Protein AF-0000000070965073 (afdb_homodimer)

Sequence (232 aa):
MAPIWKNYYQGINKIVYVVDTSNLCQIAAAGVLLYSILAEPSLKRTKILLALSKMDVSYRQMRNEALLMLQLSRLKEEISQEITVIETSAMTGAGIDDVSKWLQGQYLRQDQKKMKMAPIWKNYYQGINKIVYVVDTSNLCQIAAAGVLLYSILAEPSLKRTKILLALSKMDVSYRQMRNEALLMLQLSRLKEEISQEITVIETSAMTGAGIDDVSKWLQGQYLRQDQKKMK

Solvent-accessible surface area (backbone atoms only — not comparable to full-atom values): 12596 Å² total; per-residue (Å²): 125,76,75,74,71,68,75,70,60,50,15,39,50,39,36,39,44,31,32,39,59,73,42,67,86,24,31,40,56,39,25,55,49,50,50,61,59,56,65,37,76,72,37,46,80,19,35,33,36,41,30,40,26,45,47,79,79,29,59,78,78,38,55,65,54,50,43,57,46,32,36,44,72,63,47,58,73,73,48,76,43,54,75,46,79,43,62,22,16,53,89,81,47,44,44,45,65,53,51,47,30,42,70,46,70,65,53,66,53,71,81,56,48,71,76,104,126,75,74,74,72,70,74,70,61,51,16,40,50,39,36,38,44,30,31,40,59,74,42,69,88,24,31,40,56,41,25,55,48,49,50,60,59,56,66,37,76,72,38,47,81,20,36,34,34,41,30,41,27,45,48,78,78,29,60,78,77,38,56,65,54,51,42,57,48,31,37,45,72,62,48,58,72,74,47,77,42,54,75,45,79,44,62,24,15,54,89,80,47,44,43,44,64,52,51,47,30,44,70,45,72,65,53,64,52,72,82,57,48,71,77,104

Foldseek 3Di:
DPPPVLQPDQPAAEDEAEDELVCLVCLLVSLVVVLVVQVDSSCQAHAYEYEDEPCVVPPVVCVVVSCVSSVVVVSPVVGNHHYHYFYAYPVVGHRVVLVVCVVVVNRDPPVRVVVD/DPPPPLQPDQPAAEDEAEDELVCLVCLLVSLVVVLVVQPDSSCQAHAYEYEHEPCVVPPVVSVVVSCVSSVVVVSPVPGNHHYHYFYAYPVVGHRVVLVVCVVVVNRDDPVRVVVD

Nearest PDB structures (foldseek):
  8oun-assembly1_A  TM=8.503E-01  e=1.789E-03  Promethearchaeati archaeon
  8oum-assembly3_C  TM=8.277E-01  e=2.661E-03  Promethearchaeati archaeon
  8oum-assembly4_D  TM=8.244E-01  e=2.843E-03  Promethearchaeati archaeon
  8dzt-assembly1_A  TM=7.193E-01  e=1.373E-03  Homo sapiens
  3vdm-assembly1_A  TM=5.022E-01  e=8.304E-02  Streptomyces hygroscopicus subsp. limoneus

Structure (mmCIF, N/CA/C/O backbone):
data_AF-0000000070965073-model_v1
#
loop_
_entity.id
_entity.type
_entity.pdbx_description
1 polymer 'ADP-ribosylation factor-like protein 16'
#
loop_
_atom_site.group_PDB
_atom_site.id
_atom_site.type_symbol
_atom_site.label_atom_id
_atom_site.label_alt_id
_atom_site.label_comp_id
_atom_site.label_asym_id
_atom_site.label_entity_id
_atom_site.label_seq_id
_atom_site.pdbx_PDB_ins_code
_atom_site.Cartn_x
_atom_site.Cartn_y
_atom_site.Cartn_z
_atom_site.occupancy
_atom_site.B_iso_or_equiv
_atom_site.auth_seq_id
_atom_site.auth_comp_id
_atom_site.auth_asym_id
_atom_site.auth_atom_id
_atom_site.pdbx_PDB_model_num
ATOM 1 N N . MET A 1 1 ? -24.312 -22.266 -4.707 1 31.06 1 MET A N 1
ATOM 2 C CA . MET A 1 1 ? -23.156 -22.281 -3.822 1 31.06 1 MET A CA 1
ATOM 3 C C . MET A 1 1 ? -21.922 -21.75 -4.535 1 31.06 1 MET A C 1
ATOM 5 O O . MET A 1 1 ? -21.5 -22.297 -5.562 1 31.06 1 MET A O 1
ATOM 9 N N . ALA A 1 2 ? -21.688 -20.547 -4.555 1 40.38 2 ALA A N 1
ATOM 10 C CA . ALA A 1 2 ? -20.578 -19.953 -5.293 1 40.38 2 ALA A CA 1
ATOM 11 C C . ALA A 1 2 ? -19.281 -20.719 -5.059 1 40.38 2 ALA A C 1
ATOM 13 O O . ALA A 1 2 ? -19.062 -21.266 -3.977 1 40.38 2 ALA A O 1
ATOM 14 N N . PRO A 1 3 ? -18.703 -21.359 -6.008 1 43.16 3 PRO A N 1
ATOM 15 C CA . PRO A 1 3 ? -17.547 -22.219 -5.746 1 43.16 3 PRO A CA 1
ATOM 16 C C . PRO A 1 3 ? -16.625 -21.656 -4.656 1 43.16 3 PRO A C 1
ATOM 18 O O 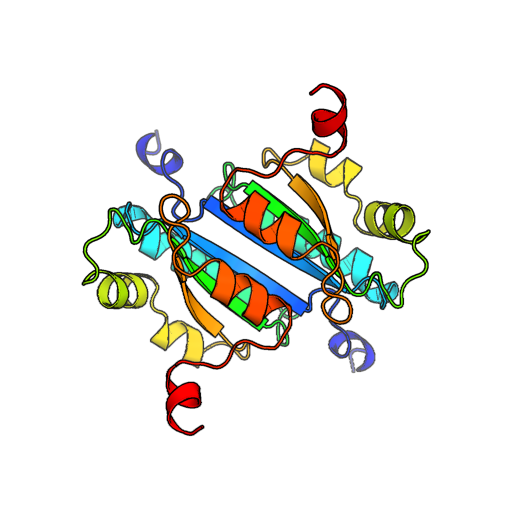. PRO A 1 3 ? -16.406 -20.438 -4.594 1 43.16 3 PRO A O 1
ATOM 21 N N . ILE A 1 4 ? -16.531 -22.172 -3.471 1 42.62 4 ILE A N 1
ATOM 22 C CA . ILE A 1 4 ? -15.75 -22.062 -2.24 1 42.62 4 ILE A CA 1
ATOM 23 C C . ILE A 1 4 ? -14.312 -21.672 -2.57 1 42.62 4 ILE A C 1
ATOM 25 O O . ILE A 1 4 ? -13.641 -21.031 -1.766 1 42.62 4 ILE A O 1
ATOM 29 N N . TRP A 1 5 ? -13.844 -22.109 -3.721 1 43.25 5 TRP A N 1
ATOM 30 C CA . TRP A 1 5 ? -12.422 -22 -4.031 1 43.25 5 TRP A CA 1
ATOM 31 C C . TRP A 1 5 ? -11.992 -20.547 -4.121 1 43.25 5 TRP A C 1
ATOM 33 O O . TRP A 1 5 ? -10.797 -20.25 -4.207 1 43.25 5 TRP A O 1
ATOM 43 N N . LYS A 1 6 ? -12.891 -19.656 -4.496 1 49.25 6 LYS A N 1
ATOM 44 C CA . LYS A 1 6 ? -12.648 -18.281 -4.934 1 49.25 6 LYS A CA 1
ATOM 45 C C . LYS A 1 6 ? -11.961 -17.469 -3.844 1 49.25 6 LYS A C 1
ATOM 47 O O . LYS A 1 6 ? -11.148 -16.578 -4.137 1 49.25 6 LYS A O 1
ATOM 52 N N . ASN A 1 7 ? -12.336 -17.781 -2.531 1 51.91 7 ASN A N 1
ATOM 53 C CA . ASN A 1 7 ? -11.977 -16.906 -1.417 1 51.91 7 ASN A CA 1
ATOM 54 C C . ASN A 1 7 ? -10.57 -17.219 -0.905 1 51.91 7 ASN A C 1
ATOM 56 O O . ASN A 1 7 ? -10.109 -16.594 0.05 1 51.91 7 ASN A O 1
ATOM 60 N N . TYR A 1 8 ? -10.047 -18.359 -1.357 1 55.81 8 TYR A N 1
ATOM 61 C CA . TYR A 1 8 ? -8.914 -18.875 -0.599 1 55.81 8 TYR A CA 1
ATOM 62 C C . TYR A 1 8 ? -7.66 -18.047 -0.847 1 55.81 8 TYR A C 1
ATOM 64 O O . TYR A 1 8 ? -6.883 -17.797 0.078 1 55.81 8 TYR A O 1
ATOM 72 N N . TYR A 1 9 ? -7.453 -17.844 -2.107 1 60.41 9 TYR A N 1
ATOM 73 C CA . TYR A 1 9 ? -6.18 -17.141 -2.297 1 60.41 9 TYR A CA 1
ATOM 74 C C . TYR A 1 9 ? -6.395 -15.758 -2.889 1 60.41 9 TYR A C 1
ATOM 76 O O . TYR A 1 9 ? -7.25 -15.578 -3.762 1 60.41 9 TYR A O 1
ATOM 84 N N . GLN A 1 10 ? -6.051 -14.859 -2.049 1 75.25 10 GLN A N 1
ATOM 85 C CA . GLN A 1 10 ? -6.164 -13.484 -2.539 1 75.25 10 GLN A CA 1
ATOM 86 C C . GLN A 1 10 ? -4.902 -13.062 -3.289 1 75.25 10 GLN A C 1
ATOM 88 O O . GLN A 1 10 ? -3.807 -13.531 -2.98 1 75.25 10 GLN A O 1
ATOM 93 N N . GLY A 1 11 ? -5.012 -12.523 -4.395 1 82.94 11 GLY A N 1
ATOM 94 C CA . GLY A 1 11 ? -3.932 -12.031 -5.23 1 82.94 11 GLY A CA 1
ATOM 95 C C . GLY A 1 11 ? -3.1 -10.953 -4.559 1 82.94 11 GLY A C 1
ATOM 96 O O . GLY A 1 11 ? -1.917 -10.789 -4.867 1 82.94 11 GLY A O 1
ATOM 97 N N . ILE A 1 12 ? -3.756 -10.328 -3.52 1 90.81 12 ILE A N 1
ATOM 98 C CA . ILE A 1 12 ? -3.078 -9.242 -2.816 1 90.81 12 ILE A CA 1
ATOM 99 C C . ILE A 1 12 ? -2.85 -9.641 -1.359 1 90.81 12 ILE A C 1
ATOM 101 O O . ILE A 1 12 ? -3.799 -9.953 -0.639 1 90.81 12 ILE A O 1
ATOM 105 N N . ASN A 1 13 ? -1.614 -9.633 -0.912 1 90.5 13 ASN A N 1
ATOM 106 C CA . ASN A 1 13 ? -1.298 -10.07 0.442 1 90.5 13 ASN A CA 1
ATOM 107 C C . ASN A 1 13 ? -1.074 -8.891 1.38 1 90.5 13 ASN A C 1
ATOM 109 O O . ASN A 1 13 ? -1.422 -8.953 2.561 1 90.5 13 ASN A O 1
ATOM 113 N N . LYS A 1 14 ? -0.515 -7.879 0.873 1 97.12 14 LYS A N 1
ATOM 114 C CA . LYS A 1 14 ? -0.149 -6.742 1.713 1 97.12 14 LYS A CA 1
ATOM 115 C C . LYS A 1 14 ? -0.414 -5.422 0.995 1 97.12 14 LYS A C 1
ATOM 117 O O . LYS A 1 14 ? -0.216 -5.316 -0.217 1 97.12 14 LYS A O 1
ATOM 122 N N . ILE A 1 15 ? -0.843 -4.43 1.71 1 98.12 15 ILE A N 1
ATOM 123 C CA . ILE A 1 15 ? -0.964 -3.053 1.238 1 98.12 15 ILE A CA 1
ATOM 124 C C . ILE A 1 15 ? -0.339 -2.102 2.256 1 98.12 15 ILE A C 1
ATOM 126 O O . ILE A 1 15 ? -0.567 -2.232 3.459 1 98.12 15 ILE A O 1
ATOM 130 N N . VAL A 1 16 ? 0.517 -1.26 1.823 1 98.56 16 VAL A N 1
ATOM 131 C CA . VAL A 1 16 ? 0.996 -0.143 2.631 1 98.56 16 VAL A CA 1
ATOM 132 C C . VAL A 1 16 ? 0.262 1.135 2.232 1 98.56 16 VAL A C 1
ATOM 134 O O . VAL A 1 16 ? 0.278 1.527 1.062 1 98.56 16 VAL A O 1
ATOM 137 N N . TYR A 1 17 ? -0.394 1.696 3.1 1 98.31 17 TYR A N 1
ATOM 138 C CA . TYR A 1 17 ? -1.205 2.902 2.971 1 98.31 17 TYR A CA 1
ATOM 139 C C . TYR A 1 17 ? -0.546 4.082 3.676 1 98.31 17 TYR A C 1
ATOM 141 O O . TYR A 1 17 ? -0.519 4.141 4.906 1 98.31 17 TYR A O 1
ATOM 149 N N . VAL A 1 18 ? 0.026 4.996 2.908 1 97.62 18 VAL A N 1
ATOM 150 C CA . VAL A 1 18 ? 0.821 6.078 3.479 1 97.62 18 VAL A CA 1
ATOM 151 C C . VAL A 1 18 ? -0.023 7.348 3.568 1 97.62 18 VAL A C 1
ATOM 153 O O . VAL A 1 18 ? -0.4 7.922 2.545 1 97.62 18 VAL A O 1
ATOM 156 N N . VAL A 1 19 ? -0.259 7.797 4.746 1 95.94 19 VAL A N 1
ATOM 157 C CA . VAL A 1 19 ? -1.097 8.961 5 1 95.94 19 VAL A CA 1
ATOM 158 C C . VAL A 1 19 ? -0.222 10.156 5.375 1 95.94 19 VAL A C 1
ATOM 160 O O . VAL A 1 19 ? 0.621 10.062 6.27 1 95.94 19 VAL A O 1
ATOM 163 N N . ASP A 1 20 ? -0.451 11.266 4.723 1 92.56 20 ASP A N 1
ATOM 164 C CA . ASP A 1 20 ? 0.2 12.523 5.066 1 92.56 20 ASP A CA 1
ATOM 165 C C . ASP A 1 20 ? -0.421 13.141 6.316 1 92.56 20 ASP A C 1
ATOM 167 O O . ASP A 1 20 ? -1.573 13.578 6.293 1 92.56 20 ASP A O 1
ATOM 171 N N . THR A 1 21 ? 0.304 13.195 7.41 1 92.38 21 THR A N 1
ATOM 172 C CA . THR A 1 21 ? -0.26 13.648 8.68 1 92.38 21 THR A CA 1
ATOM 173 C C . THR A 1 21 ? -0.124 15.164 8.82 1 92.38 21 THR A C 1
ATOM 175 O O . THR A 1 21 ? -0.611 15.75 9.789 1 92.38 21 THR A O 1
ATOM 178 N N . SER A 1 22 ? 0.529 15.789 7.906 1 87.06 22 SER A N 1
ATOM 179 C CA . SER A 1 22 ? 0.692 17.234 7.973 1 87.06 22 SER A CA 1
ATOM 180 C C . SER A 1 22 ? -0.547 17.953 7.449 1 87.06 22 SER A C 1
ATOM 182 O O . SER A 1 22 ? -0.711 19.156 7.668 1 87.06 22 SER A O 1
ATOM 184 N N . ASN A 1 23 ? -1.424 17.281 6.828 1 84.38 23 ASN A N 1
ATOM 185 C CA . ASN A 1 23 ? -2.648 17.844 6.266 1 84.38 23 ASN A CA 1
ATOM 186 C C . ASN A 1 23 ? -3.889 17.266 6.949 1 84.38 23 ASN A C 1
ATOM 188 O O . ASN A 1 23 ? -4.551 16.391 6.402 1 84.38 23 ASN A O 1
ATOM 192 N N . LEU A 1 24 ? -4.262 17.797 8.047 1 81.38 24 LEU A N 1
ATOM 193 C CA . LEU A 1 24 ? -5.309 17.281 8.922 1 81.38 24 LEU A CA 1
ATOM 194 C C . LEU A 1 24 ? -6.656 17.266 8.203 1 81.38 24 LEU A C 1
ATOM 196 O O . LEU A 1 24 ? -7.465 16.359 8.422 1 81.38 24 LEU A O 1
ATOM 200 N N . CYS A 1 25 ? -6.816 18.172 7.266 1 83.06 25 CYS A N 1
ATOM 201 C CA . CYS A 1 25 ? -8.109 18.312 6.609 1 83.06 25 CYS A CA 1
ATOM 202 C C . CYS A 1 25 ? -8.375 17.125 5.68 1 83.06 25 CYS A C 1
ATOM 204 O O . CYS A 1 25 ? -9.523 16.875 5.316 1 83.06 25 CYS A O 1
ATOM 206 N N . GLN A 1 26 ? -7.355 16.438 5.363 1 90 26 GLN A N 1
ATOM 207 C CA . GLN A 1 26 ? -7.516 15.359 4.383 1 90 26 GLN A CA 1
ATOM 208 C C . GLN A 1 26 ? -7.43 13.992 5.043 1 90 26 GLN A C 1
ATOM 210 O O . GLN A 1 26 ? -7.77 12.977 4.43 1 90 26 GLN A O 1
ATOM 215 N N . ILE A 1 27 ? -7.059 13.93 6.34 1 92.5 27 ILE A N 1
ATOM 216 C CA . ILE A 1 27 ? -6.836 12.664 7.031 1 92.5 27 ILE A CA 1
ATOM 217 C C . ILE A 1 27 ? -8.164 11.922 7.172 1 92.5 27 ILE A C 1
ATOM 219 O O . ILE A 1 27 ? -8.219 10.703 6.957 1 92.5 27 ILE A O 1
ATOM 223 N N . ALA A 1 28 ? -9.203 12.648 7.523 1 92.94 28 ALA A N 1
ATOM 224 C CA . ALA A 1 28 ? -10.516 12.023 7.656 1 92.94 28 ALA A CA 1
ATOM 225 C C . ALA A 1 28 ? -10.953 11.375 6.34 1 92.94 28 ALA A C 1
ATOM 227 O O . ALA A 1 28 ? -11.461 10.25 6.332 1 92.94 28 ALA A O 1
ATOM 228 N N . ALA A 1 29 ? -10.742 12.094 5.27 1 91.75 29 ALA A N 1
ATOM 229 C CA . ALA A 1 29 ? -11.07 11.562 3.947 1 91.75 29 ALA A CA 1
ATOM 230 C C . ALA A 1 29 ? -10.258 10.312 3.643 1 91.75 29 ALA A C 1
ATOM 232 O O . ALA A 1 29 ? -10.773 9.359 3.051 1 91.75 29 ALA A O 1
ATOM 233 N N . ALA A 1 30 ? -9.031 10.336 4.012 1 94.44 30 ALA A N 1
ATOM 234 C CA . ALA A 1 30 ? -8.164 9.172 3.834 1 94.44 30 ALA A CA 1
ATOM 235 C C . ALA A 1 30 ? -8.719 7.961 4.582 1 94.44 30 ALA A C 1
ATOM 237 O O . ALA A 1 30 ? -8.617 6.828 4.105 1 94.44 30 ALA A O 1
ATOM 238 N N . GLY A 1 31 ? -9.25 8.203 5.715 1 94.81 31 GLY A N 1
ATOM 239 C CA . GLY A 1 31 ? -9.867 7.129 6.477 1 94.81 31 GLY A CA 1
ATOM 240 C C . GLY A 1 31 ? -11.086 6.531 5.793 1 94.81 31 GLY A C 1
ATOM 241 O O . GLY A 1 31 ? -11.234 5.309 5.742 1 94.81 31 GLY A O 1
ATOM 242 N N . VAL A 1 32 ? -11.93 7.363 5.301 1 93.75 32 VAL A N 1
ATOM 243 C CA . VAL A 1 32 ? -13.125 6.922 4.59 1 93.75 32 VAL A CA 1
ATOM 244 C C . VAL A 1 32 ? -12.727 6.102 3.367 1 93.75 32 VAL A C 1
ATOM 246 O O . VAL A 1 32 ? -13.305 5.043 3.107 1 93.75 32 VAL A O 1
ATOM 249 N N . LEU A 1 33 ? -11.766 6.602 2.699 1 94.06 33 LEU A N 1
ATOM 250 C CA . LEU A 1 33 ? -11.273 5.898 1.52 1 94.06 33 LEU A CA 1
ATOM 251 C C . LEU A 1 33 ? -10.703 4.535 1.898 1 94.06 33 LEU A C 1
ATOM 253 O O . LEU A 1 33 ? -10.992 3.531 1.243 1 94.06 33 LEU A O 1
ATOM 257 N N . LEU A 1 34 ? -9.922 4.469 2.93 1 95.62 34 LEU A N 1
ATOM 258 C CA . LEU A 1 34 ? -9.367 3.205 3.398 1 95.62 34 LEU A CA 1
ATOM 259 C C . LEU A 1 34 ? -10.477 2.197 3.688 1 95.62 34 LEU A C 1
ATOM 261 O O . LEU A 1 34 ? -10.383 1.034 3.289 1 95.62 34 LEU A O 1
ATOM 265 N N . TYR A 1 35 ? -11.469 2.658 4.352 1 95.31 35 TYR A N 1
ATOM 266 C CA . TYR A 1 35 ? -12.602 1.788 4.637 1 95.31 35 TYR A CA 1
ATOM 267 C C . TYR A 1 35 ? -13.211 1.24 3.35 1 95.31 35 TYR A C 1
ATOM 269 O O . TYR A 1 35 ? -13.484 0.043 3.248 1 95.31 35 TYR A O 1
ATOM 277 N N . SER A 1 36 ? -13.453 2.143 2.416 1 94.38 36 SER A N 1
ATOM 278 C CA . SER A 1 36 ? -14.055 1.73 1.153 1 94.38 36 SER A CA 1
ATOM 279 C C . SER A 1 36 ? -13.203 0.685 0.447 1 94.38 36 SER A C 1
ATOM 281 O O . SER A 1 36 ? -13.727 -0.258 -0.147 1 94.38 36 SER A O 1
ATOM 283 N N . ILE A 1 37 ? -11.93 0.859 0.507 1 94.75 37 ILE A N 1
ATOM 284 C CA . ILE A 1 37 ? -11 -0.082 -0.109 1 94.75 37 ILE A CA 1
ATOM 285 C C . ILE A 1 37 ? -11.086 -1.432 0.6 1 94.75 37 ILE A C 1
ATOM 287 O O . ILE A 1 37 ? -11.234 -2.471 -0.046 1 94.75 37 ILE A O 1
ATOM 291 N N . LEU A 1 38 ? -11.102 -1.436 1.88 1 95 38 LEU A N 1
ATOM 292 C CA . LEU A 1 38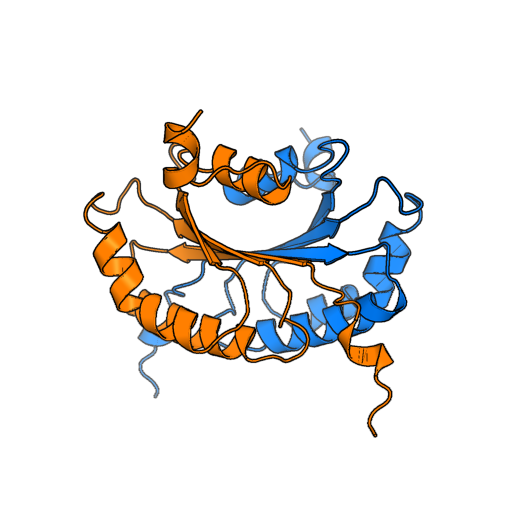 ? -11.016 -2.66 2.668 1 95 38 LEU A CA 1
ATOM 293 C C . LEU A 1 38 ? -12.352 -3.389 2.697 1 95 38 LEU A C 1
ATOM 295 O O . LEU A 1 38 ? -12.414 -4.562 3.07 1 95 38 LEU A O 1
ATOM 299 N N . ALA A 1 39 ? -13.367 -2.715 2.324 1 93.44 39 ALA A N 1
ATOM 300 C CA . ALA A 1 39 ? -14.68 -3.342 2.242 1 93.44 39 ALA A CA 1
ATOM 301 C C . ALA A 1 39 ? -14.75 -4.32 1.073 1 93.44 39 ALA A C 1
ATOM 303 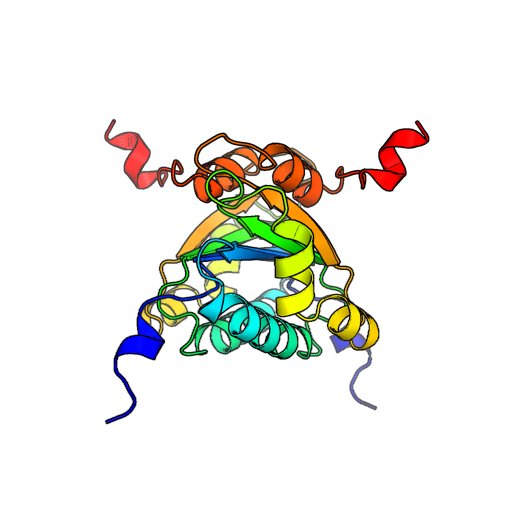O O . ALA A 1 39 ? -15.68 -5.129 0.986 1 93.44 39 ALA A O 1
ATOM 304 N N . GLU A 1 40 ? -13.797 -4.281 0.212 1 91.19 40 GLU A N 1
ATOM 305 C CA . GLU A 1 40 ? -13.734 -5.215 -0.91 1 91.19 40 GLU A CA 1
ATOM 306 C C . GLU A 1 40 ? -13.516 -6.648 -0.426 1 91.19 40 GLU A C 1
ATOM 308 O O . GLU A 1 40 ? -12.539 -6.93 0.272 1 91.19 40 GLU A O 1
ATOM 313 N N . PRO A 1 41 ? -14.312 -7.574 -0.895 1 88.44 41 PRO A N 1
ATOM 314 C CA . PRO A 1 41 ? -14.227 -8.953 -0.416 1 88.44 41 PRO A CA 1
ATOM 315 C C . PRO A 1 41 ? -12.898 -9.625 -0.758 1 88.44 41 PRO A C 1
ATOM 317 O O . PRO A 1 41 ? -12.414 -10.469 -0.002 1 88.44 41 PRO A O 1
ATOM 320 N N . SER A 1 42 ? -12.336 -9.211 -1.825 1 87.38 42 SER A N 1
ATOM 321 C CA . SER A 1 42 ? -11.086 -9.812 -2.283 1 87.38 42 SER A CA 1
ATOM 322 C C . SER A 1 42 ? -9.922 -9.422 -1.387 1 87.38 42 SER A C 1
ATOM 324 O O . SER A 1 42 ? -8.82 -9.969 -1.515 1 87.38 42 SER A O 1
ATOM 326 N N . LEU A 1 43 ? -10.148 -8.523 -0.376 1 92.5 43 LEU A N 1
ATOM 327 C CA . LEU A 1 43 ? -9.062 -8.039 0.467 1 92.5 43 LEU A CA 1
ATOM 328 C C . LEU A 1 43 ? -9.234 -8.523 1.904 1 92.5 43 LEU A C 1
ATOM 330 O O . LEU A 1 43 ? -8.555 -8.031 2.811 1 92.5 43 LEU A O 1
ATOM 334 N N . LYS A 1 44 ? -10.07 -9.453 2.188 1 91.12 44 LYS A N 1
ATOM 335 C CA . LYS A 1 44 ? -10.453 -9.867 3.535 1 91.12 44 LYS A CA 1
ATOM 336 C C . LYS A 1 44 ? -9.242 -10.375 4.316 1 91.12 44 LYS A C 1
ATOM 338 O O . LYS A 1 44 ? -9.18 -10.227 5.539 1 91.12 44 LYS A O 1
ATOM 343 N N . ARG A 1 45 ? -8.266 -10.93 3.631 1 91.25 45 ARG A N 1
ATOM 344 C CA . ARG A 1 45 ? -7.137 -11.516 4.344 1 91.25 45 ARG A CA 1
ATOM 345 C C . ARG A 1 45 ? -5.867 -10.703 4.113 1 91.25 45 ARG A C 1
ATOM 347 O O . ARG A 1 45 ? -4.781 -11.094 4.547 1 91.25 45 ARG A O 1
ATOM 354 N N . THR A 1 46 ? -6.016 -9.602 3.441 1 95.19 46 THR A N 1
ATOM 355 C CA . THR A 1 46 ? -4.871 -8.742 3.152 1 95.19 46 THR A CA 1
ATOM 356 C C . THR A 1 46 ? -4.398 -8.031 4.414 1 95.19 46 THR A C 1
ATOM 358 O O . THR A 1 46 ? -5.211 -7.543 5.203 1 95.19 46 THR A O 1
ATOM 361 N N . LYS A 1 47 ? -3.135 -8.039 4.66 1 96.75 47 LYS A N 1
ATOM 362 C CA . LYS A 1 47 ? -2.561 -7.277 5.77 1 96.75 47 LYS A CA 1
ATOM 363 C C . LYS A 1 47 ? -2.326 -5.82 5.375 1 96.75 47 LYS A C 1
ATOM 365 O O . LYS A 1 47 ? -1.803 -5.543 4.293 1 96.75 47 LYS A O 1
ATOM 370 N N . ILE A 1 48 ? -2.648 -4.906 6.289 1 97.88 48 ILE A N 1
ATOM 371 C CA . ILE A 1 48 ? -2.566 -3.482 5.98 1 97.88 48 ILE A CA 1
ATOM 372 C C . ILE A 1 48 ? -1.539 -2.816 6.895 1 97.88 48 ILE A C 1
ATOM 374 O O . ILE A 1 48 ? -1.553 -3.023 8.109 1 97.88 48 ILE A O 1
ATOM 378 N N . LEU A 1 49 ? -0.652 -2.195 6.328 1 98.31 49 LEU A N 1
ATOM 379 C CA . LEU A 1 49 ? 0.205 -1.283 7.074 1 98.31 49 LEU A CA 1
ATOM 380 C C . LEU A 1 49 ? -0.223 0.165 6.859 1 98.31 49 LEU A C 1
ATOM 382 O O . LEU A 1 49 ? -0.204 0.66 5.73 1 98.31 49 LEU A O 1
ATOM 386 N N . LEU A 1 50 ? -0.647 0.778 7.887 1 98 50 LEU A N 1
ATOM 387 C CA . LEU A 1 50 ? -0.919 2.211 7.902 1 98 50 LEU A CA 1
ATOM 388 C C . LEU A 1 50 ? 0.326 2.996 8.297 1 98 50 LEU A C 1
ATOM 390 O O . LEU A 1 50 ? 0.706 3.012 9.469 1 98 50 LEU A O 1
ATOM 394 N N . ALA A 1 51 ? 0.96 3.594 7.34 1 97.31 51 ALA A N 1
ATOM 395 C CA . ALA A 1 51 ? 2.143 4.41 7.605 1 97.31 51 ALA A CA 1
ATOM 396 C C . ALA A 1 51 ? 1.767 5.875 7.801 1 97.31 51 ALA A C 1
ATOM 398 O O . ALA A 1 51 ? 1.319 6.539 6.859 1 97.31 51 ALA A O 1
ATOM 399 N N . LEU A 1 52 ? 1.838 6.344 9.023 1 96.31 52 LEU A N 1
ATOM 400 C CA . LEU A 1 52 ? 1.69 7.773 9.266 1 96.31 52 LEU A CA 1
ATOM 401 C C . LEU A 1 52 ? 2.947 8.531 8.852 1 96.31 52 LEU A C 1
ATOM 403 O O . LEU A 1 52 ? 4.008 8.367 9.453 1 96.31 52 LEU A O 1
ATOM 407 N N . SER A 1 53 ? 2.801 9.375 7.844 1 94.25 53 SER A N 1
ATOM 408 C CA . SER A 1 53 ? 3.971 9.969 7.195 1 94.25 53 SER A CA 1
ATOM 409 C C . SER A 1 53 ? 4.16 11.422 7.613 1 94.25 53 SER A C 1
ATOM 411 O O . SER A 1 53 ? 3.221 12.062 8.094 1 94.25 53 SER A O 1
ATOM 413 N N . LYS A 1 54 ? 5.41 11.977 7.453 1 94.19 54 LYS A N 1
ATOM 414 C CA . LYS A 1 54 ? 5.848 13.328 7.773 1 94.19 54 LYS A CA 1
ATOM 415 C C . LYS A 1 54 ? 5.82 13.57 9.281 1 94.19 54 LYS A C 1
ATOM 417 O O . LYS A 1 54 ? 5.488 14.672 9.72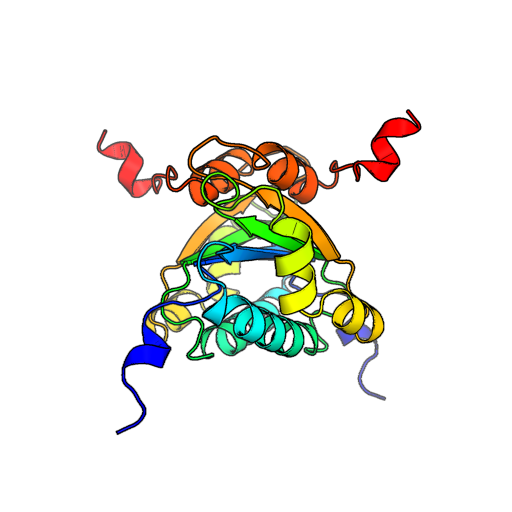7 1 94.19 54 LYS A O 1
ATOM 422 N N . MET A 1 55 ? 6.117 12.523 9.977 1 90.94 55 MET A N 1
ATOM 423 C CA . MET A 1 55 ? 6.074 12.633 11.43 1 90.94 55 MET A CA 1
ATOM 424 C C . MET A 1 55 ? 7.227 13.484 11.945 1 90.94 55 MET A C 1
ATOM 426 O O . MET A 1 55 ? 7.258 13.844 13.125 1 90.94 55 MET A O 1
ATOM 430 N N . ASP A 1 56 ? 8.109 13.93 11.016 1 90 56 ASP A N 1
ATOM 431 C CA . ASP A 1 56 ? 9.156 14.883 11.367 1 90 56 ASP A CA 1
ATOM 432 C C . ASP A 1 56 ? 8.602 16.297 11.492 1 90 56 ASP A C 1
ATOM 434 O O . ASP A 1 56 ? 9.18 17.141 12.18 1 90 56 ASP A O 1
ATOM 438 N N . VAL A 1 57 ? 7.645 16.609 10.703 1 85.44 57 VAL A N 1
ATOM 439 C CA . VAL A 1 57 ? 7.066 17.953 10.68 1 85.44 57 VAL A CA 1
ATOM 440 C C . VAL A 1 57 ? 5.855 18 11.602 1 85.44 57 VAL A C 1
ATOM 442 O O . VAL A 1 57 ? 5.566 19.047 12.195 1 85.44 57 VAL A O 1
ATOM 445 N N . SER A 1 58 ? 5.172 16.859 11.664 1 78.69 58 SER A N 1
ATOM 446 C CA . SER A 1 58 ? 4.008 16.797 12.539 1 78.69 58 SER A CA 1
ATOM 447 C C . SER A 1 58 ? 4.422 16.719 14.008 1 78.69 58 SER A C 1
ATOM 449 O O . SER A 1 58 ? 5.516 16.25 14.328 1 78.69 58 SER A O 1
ATOM 451 N N . TYR A 1 59 ? 3.812 17.406 14.836 1 69.38 59 TYR A N 1
ATOM 452 C CA . TYR A 1 59 ? 4.102 17.234 16.25 1 69.38 59 TYR A CA 1
ATOM 453 C C . TYR A 1 59 ? 3.848 15.805 16.703 1 69.38 59 TYR A C 1
ATOM 455 O O . TYR A 1 59 ? 2.941 15.141 16.188 1 69.38 59 TYR A O 1
ATOM 463 N N . ARG A 1 60 ? 4.914 14.969 17.203 1 61.44 60 ARG A N 1
ATOM 464 C CA . ARG A 1 60 ? 4.812 13.594 17.672 1 61.44 60 ARG A CA 1
ATOM 465 C C . ARG A 1 60 ? 3.471 13.344 18.344 1 61.44 60 ARG A C 1
ATOM 467 O O . ARG A 1 60 ? 2.865 12.281 18.172 1 61.44 60 ARG A O 1
ATOM 474 N N . GLN A 1 61 ? 2.936 14.445 18.844 1 69.06 61 GLN A N 1
ATOM 475 C CA . GLN A 1 61 ? 1.665 14.312 19.547 1 69.06 61 GLN A CA 1
ATOM 476 C C . GLN A 1 61 ? 0.508 14.148 18.562 1 69.06 61 GLN A C 1
ATOM 478 O O . GLN A 1 61 ? -0.622 13.867 18.969 1 69.06 61 GLN A O 1
ATOM 483 N N . MET A 1 62 ? 0.981 13.953 17.312 1 86 62 MET A N 1
ATOM 484 C CA . MET A 1 62 ? -0.091 13.969 16.328 1 86 62 MET A CA 1
ATOM 485 C C . MET A 1 62 ? -0.541 12.547 15.984 1 86 62 MET A C 1
ATOM 487 O O . MET A 1 62 ? -1.583 12.359 15.359 1 86 62 MET A O 1
ATOM 491 N N . ARG A 1 63 ? 0.176 11.539 16.469 1 90.25 63 ARG A N 1
ATOM 492 C CA . ARG A 1 63 ? -0.177 10.164 16.156 1 90.25 63 ARG A CA 1
ATOM 493 C C . ARG A 1 63 ? -1.61 9.852 16.578 1 90.25 63 ARG A C 1
ATOM 495 O O . ARG A 1 63 ? -2.422 9.422 15.758 1 90.25 63 ARG A O 1
ATOM 502 N N . ASN A 1 64 ? -1.877 10.164 17.859 1 92.25 64 ASN A N 1
ATOM 503 C CA . ASN A 1 64 ? -3.205 9.852 18.375 1 92.25 64 ASN A CA 1
ATOM 504 C C . ASN A 1 64 ? -4.289 10.633 17.641 1 92.25 64 ASN A C 1
ATOM 506 O O . ASN A 1 64 ? -5.352 10.086 17.328 1 92.25 64 ASN A O 1
ATOM 510 N N . GLU A 1 65 ? -4.023 11.852 17.375 1 92.44 65 GLU A N 1
ATOM 511 C CA . GLU A 1 65 ? -4.973 12.688 16.641 1 92.44 65 GLU A CA 1
ATOM 512 C C . GLU A 1 65 ? -5.207 12.148 15.234 1 92.44 65 GLU A C 1
ATOM 514 O O . GLU A 1 65 ? -6.348 12.07 14.781 1 92.44 65 GLU A O 1
ATOM 519 N N . ALA A 1 66 ? -4.168 11.773 14.586 1 94 66 ALA A N 1
ATOM 520 C CA . ALA A 1 66 ? -4.277 11.211 13.242 1 94 66 ALA A CA 1
ATOM 521 C C . ALA A 1 66 ? -5.113 9.938 13.242 1 94 66 ALA A C 1
ATOM 523 O O . ALA A 1 66 ? -5.996 9.766 12.398 1 94 66 ALA A O 1
ATOM 524 N N . LEU A 1 67 ? -4.859 9.055 14.211 1 95.44 67 LEU A N 1
ATOM 525 C CA . LEU A 1 67 ? -5.586 7.793 14.305 1 95.44 67 LEU A CA 1
ATOM 526 C C . LEU A 1 67 ? -7.066 8.039 14.578 1 95.44 67 LEU A C 1
ATOM 528 O O . LEU A 1 67 ? -7.922 7.324 14.055 1 95.44 67 LEU A O 1
ATOM 532 N N . LEU A 1 68 ? -7.348 9.07 15.383 1 95 68 LEU A N 1
ATOM 533 C CA . LEU A 1 68 ? -8.734 9.438 15.664 1 95 68 LEU A CA 1
ATOM 534 C C . LEU A 1 68 ? -9.422 9.953 14.398 1 95 68 LEU A C 1
ATOM 536 O O . LEU A 1 68 ? -10.547 9.547 14.094 1 95 68 LEU A O 1
ATOM 540 N N . MET A 1 69 ? -8.711 10.773 13.727 1 94.06 69 MET A N 1
ATOM 541 C CA . MET A 1 69 ? -9.281 11.352 12.516 1 94.06 69 MET A CA 1
ATOM 542 C C . MET A 1 69 ? -9.492 10.289 11.445 1 94.06 69 MET A C 1
ATOM 544 O O . MET A 1 69 ? -10.438 10.367 10.664 1 94.06 69 MET A O 1
ATOM 548 N N . LEU A 1 70 ? -8.68 9.266 11.461 1 95.56 70 LEU A N 1
ATOM 549 C CA . LEU A 1 70 ? -8.828 8.141 10.547 1 95.56 70 LEU A CA 1
ATOM 550 C C . LEU A 1 70 ? -9.953 7.215 11 1 95.56 70 LEU A C 1
ATOM 552 O O . LEU A 1 70 ? -10.367 6.324 10.258 1 95.56 70 LEU A O 1
ATOM 556 N N . GLN A 1 71 ? -10.398 7.391 12.195 1 96.38 71 GLN A N 1
ATOM 557 C CA . GLN A 1 71 ? -11.391 6.52 12.82 1 96.38 71 GLN A CA 1
ATOM 558 C C . GLN A 1 71 ? -10.922 5.066 12.82 1 96.38 71 GLN A C 1
ATOM 560 O O . GLN A 1 71 ? -11.688 4.164 12.477 1 96.38 71 GLN A O 1
ATOM 565 N N . LEU A 1 72 ? -9.602 4.938 13.227 1 96.38 72 LEU A N 1
ATOM 566 C CA . LEU A 1 72 ? -8.977 3.625 13.117 1 96.38 72 LEU A CA 1
ATOM 567 C C . LEU A 1 72 ? -9.68 2.613 14.023 1 96.38 72 LEU A C 1
ATOM 569 O O . LEU A 1 72 ? -9.875 1.462 13.633 1 96.38 72 LEU A O 1
ATOM 573 N N . SER A 1 73 ? -10.023 2.973 15.211 1 96.06 73 SER A N 1
ATOM 574 C CA . SER A 1 73 ? -10.695 2.059 16.125 1 96.06 73 SER A CA 1
ATOM 575 C C . SER A 1 73 ? -11.992 1.533 15.539 1 96.06 73 SER A C 1
ATOM 577 O O . SER A 1 73 ? -12.273 0.333 15.594 1 96.06 73 SER A O 1
ATOM 579 N N . ARG A 1 74 ? -12.773 2.398 15 1 95.75 74 ARG A N 1
ATOM 580 C CA . ARG A 1 74 ? -14.031 2.014 14.352 1 95.75 74 ARG A CA 1
ATOM 581 C C . ARG A 1 74 ? -13.773 1.124 13.141 1 95.75 74 ARG A C 1
ATOM 583 O O . ARG A 1 74 ? -14.469 0.128 12.938 1 95.75 74 ARG A O 1
ATOM 590 N N . LEU A 1 75 ? -12.797 1.535 12.398 1 95.75 75 LEU A N 1
ATOM 591 C CA . LEU A 1 75 ? -12.414 0.761 11.219 1 95.75 75 LEU A CA 1
ATOM 592 C C . LEU A 1 75 ? -12.055 -0.67 11.609 1 95.75 75 LEU A C 1
ATOM 594 O O . LEU A 1 75 ? -12.523 -1.623 10.984 1 95.75 75 LEU A O 1
ATOM 598 N N . LYS A 1 76 ? -11.305 -0.838 12.664 1 95.06 76 LYS A N 1
ATOM 599 C CA . LYS A 1 76 ? -10.844 -2.15 13.109 1 95.06 76 LYS A CA 1
ATOM 600 C C . LYS A 1 76 ? -12.008 -3.018 13.57 1 95.06 76 LYS A C 1
ATOM 602 O O . LYS A 1 76 ? -11.945 -4.246 13.5 1 95.06 76 LYS A O 1
ATOM 607 N N . GLU A 1 77 ? -13.07 -2.465 13.992 1 95.31 77 GLU A N 1
ATOM 608 C CA . GLU A 1 77 ? -14.25 -3.191 14.438 1 95.31 77 GLU A CA 1
ATOM 609 C C . GLU A 1 77 ? -15.055 -3.719 13.25 1 95.31 77 GLU A C 1
ATOM 611 O O . GLU A 1 77 ? -15.812 -4.68 13.391 1 95.31 77 GLU A O 1
ATOM 616 N N . GLU A 1 78 ? -14.898 -3.105 12.164 1 94.56 78 GLU A N 1
ATOM 617 C CA . GLU A 1 78 ? -15.773 -3.387 11.031 1 94.56 78 GLU A CA 1
ATOM 618 C C . GLU A 1 78 ? -15.07 -4.254 9.992 1 94.56 78 GLU A C 1
ATOM 620 O O . GLU A 1 78 ? -15.719 -4.809 9.102 1 94.56 78 GLU A O 1
ATOM 625 N N . ILE A 1 79 ? -13.812 -4.348 10.047 1 94.12 79 ILE A N 1
ATOM 626 C CA . ILE A 1 79 ? -13.086 -5.074 9.016 1 94.12 79 ILE A CA 1
ATOM 627 C C . ILE A 1 79 ? -12.406 -6.301 9.625 1 94.12 79 ILE A C 1
ATOM 629 O O . ILE A 1 79 ? -12.289 -6.402 10.852 1 94.12 79 ILE A O 1
ATOM 633 N N . SER A 1 80 ? -11.961 -7.227 8.781 1 93.38 80 SER A N 1
ATOM 634 C CA . SER A 1 80 ? -11.32 -8.461 9.227 1 93.38 80 SER A CA 1
ATOM 635 C C . SER A 1 80 ? -9.812 -8.391 9.062 1 93.38 80 SER A C 1
ATOM 637 O O . SER A 1 80 ? -9.078 -9.188 9.664 1 93.38 80 SER A O 1
ATOM 639 N N . GLN A 1 81 ? -9.398 -7.383 8.32 1 94.94 81 GLN A N 1
ATOM 640 C CA . GLN A 1 81 ? -7.98 -7.266 8.016 1 94.94 81 GLN A CA 1
ATOM 641 C C . GLN A 1 81 ? -7.184 -6.84 9.242 1 94.94 81 GLN A C 1
ATOM 643 O O . GLN A 1 81 ? -7.699 -6.141 10.109 1 94.94 81 GLN A O 1
ATOM 648 N N . GLU A 1 82 ? -5.961 -7.355 9.32 1 95.56 82 GLU A N 1
ATOM 649 C CA . GLU A 1 82 ? -5.012 -6.852 10.305 1 95.56 82 GLU A CA 1
ATOM 650 C C . GLU A 1 82 ? -4.406 -5.52 9.867 1 95.56 82 GLU A C 1
ATOM 652 O O . GLU A 1 82 ? -3.908 -5.402 8.742 1 95.56 82 GLU A O 1
ATOM 657 N N . ILE A 1 83 ? -4.414 -4.516 10.789 1 97.31 83 ILE A N 1
ATOM 658 C CA . ILE A 1 83 ? -3.824 -3.213 10.5 1 97.31 83 ILE A CA 1
ATOM 659 C C . ILE A 1 83 ? -2.654 -2.951 11.445 1 97.31 83 ILE A C 1
ATOM 661 O O . ILE A 1 83 ? -2.811 -3.016 12.664 1 97.31 83 ILE A O 1
ATOM 665 N N . THR A 1 84 ? -1.521 -2.771 10.953 1 97.44 84 THR A N 1
ATOM 666 C CA . THR A 1 84 ? -0.344 -2.324 11.688 1 97.44 84 THR A CA 1
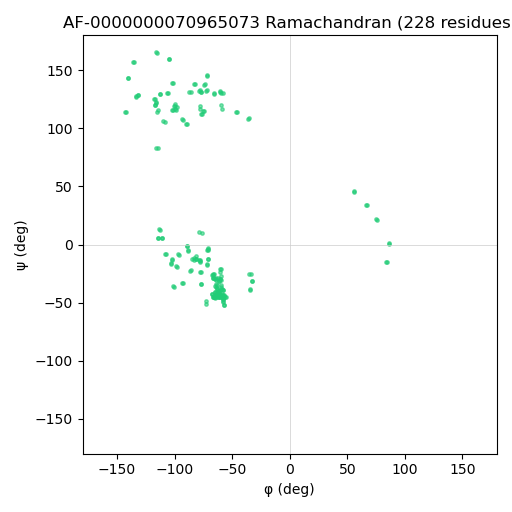ATOM 667 C C . THR A 1 84 ? -0.077 -0.844 11.43 1 97.44 84 THR A C 1
ATOM 669 O O . THR A 1 84 ? -0.195 -0.373 10.297 1 97.44 84 THR A O 1
ATOM 672 N N . VAL A 1 85 ? 0.29 -0.099 12.5 1 97.31 85 VAL A N 1
ATOM 673 C CA . VAL A 1 85 ? 0.562 1.328 12.367 1 97.31 85 VAL A CA 1
ATOM 674 C C . VAL A 1 85 ? 2.045 1.597 12.609 1 97.31 85 VAL A C 1
ATOM 676 O O . VAL A 1 85 ? 2.607 1.15 13.609 1 97.31 85 VAL A O 1
ATOM 679 N N . ILE A 1 86 ? 2.654 2.305 11.727 1 96.5 86 ILE A N 1
ATOM 680 C CA . ILE A 1 86 ? 4.051 2.699 11.875 1 96.5 86 ILE A CA 1
ATOM 681 C C . ILE A 1 86 ? 4.207 4.184 11.555 1 96.5 86 ILE A C 1
ATOM 683 O O . ILE A 1 86 ? 3.678 4.664 10.547 1 96.5 86 ILE A O 1
ATOM 687 N N . GLU A 1 87 ? 4.789 4.902 12.422 1 95.75 87 GLU A N 1
ATOM 688 C CA . GLU A 1 87 ? 5.137 6.297 12.156 1 95.75 87 GLU A CA 1
ATOM 689 C C . GLU A 1 87 ? 6.395 6.395 11.297 1 95.75 87 GLU A C 1
ATOM 691 O O . GLU A 1 87 ? 7.395 5.727 11.562 1 95.75 87 GLU A O 1
ATOM 696 N N . THR A 1 88 ? 6.277 7.246 10.25 1 95.56 88 THR A N 1
ATOM 697 C CA . THR A 1 88 ? 7.406 7.305 9.328 1 95.56 88 THR A CA 1
ATOM 698 C C . THR A 1 88 ? 7.742 8.75 8.977 1 95.56 88 THR A C 1
ATOM 700 O O . THR A 1 88 ? 6.898 9.641 9.109 1 95.56 88 THR A O 1
ATOM 703 N N . SER A 1 89 ? 8.984 8.922 8.57 1 95.69 89 SER A N 1
ATOM 704 C CA . SER A 1 89 ? 9.492 10.156 7.973 1 95.69 89 SER A CA 1
ATOM 705 C C . SER A 1 89 ? 10.484 9.859 6.855 1 95.69 89 SER A C 1
ATOM 707 O O . SER A 1 89 ? 11.555 9.305 7.102 1 95.69 89 SER A O 1
ATOM 709 N N . ALA A 1 90 ? 10.102 10.203 5.695 1 94.06 90 ALA A N 1
ATOM 710 C CA . ALA A 1 90 ? 11.016 10.039 4.566 1 94.06 90 ALA A CA 1
ATOM 711 C C . ALA A 1 90 ? 12.25 10.922 4.727 1 94.06 90 ALA A C 1
ATOM 713 O O . ALA A 1 90 ? 13.344 10.547 4.297 1 94.06 90 ALA A O 1
ATOM 714 N N . MET A 1 91 ? 12.031 12.055 5.312 1 92.75 91 MET A N 1
ATOM 715 C CA . MET A 1 91 ? 13.102 13.039 5.484 1 92.75 91 MET A CA 1
ATOM 716 C C . MET A 1 91 ? 14.18 12.508 6.418 1 92.75 91 MET A C 1
ATOM 718 O O . MET A 1 91 ? 15.375 12.602 6.113 1 92.75 91 MET A O 1
ATOM 722 N N . THR A 1 92 ? 13.828 11.883 7.543 1 94 92 THR A N 1
ATOM 723 C CA . THR A 1 92 ? 14.781 11.43 8.555 1 94 92 THR A CA 1
ATOM 724 C C . THR A 1 92 ? 15.07 9.945 8.391 1 94 92 THR A C 1
ATOM 726 O O . THR A 1 92 ? 16.047 9.438 8.938 1 94 92 THR A O 1
ATOM 729 N N . GLY A 1 93 ? 14.203 9.25 7.695 1 94.19 93 GLY A N 1
ATOM 730 C CA . GLY A 1 93 ? 14.32 7.805 7.57 1 94.19 93 GLY A CA 1
ATOM 731 C C . GLY A 1 93 ? 13.664 7.051 8.711 1 94.19 93 GLY A C 1
ATOM 732 O O . GLY A 1 93 ? 13.68 5.816 8.734 1 94.19 93 GLY A O 1
ATOM 733 N N . ALA A 1 94 ? 13.07 7.805 9.625 1 94.62 94 ALA A N 1
ATOM 734 C CA . ALA A 1 94 ? 12.43 7.172 10.773 1 94.62 94 ALA A CA 1
ATOM 735 C C . ALA A 1 94 ? 11.305 6.242 10.336 1 94.62 94 ALA A C 1
ATOM 737 O O . ALA A 1 94 ? 10.508 6.59 9.461 1 94.62 94 ALA A O 1
ATOM 738 N N . GLY A 1 95 ? 11.297 5 10.867 1 96.38 95 GLY A N 1
ATOM 739 C CA . GLY A 1 95 ? 10.188 4.078 10.664 1 96.38 95 GLY A CA 1
ATOM 740 C C . GLY A 1 95 ? 10.297 3.303 9.359 1 96.38 95 GLY A C 1
ATOM 741 O O . GLY A 1 95 ? 9.594 2.307 9.172 1 96.38 95 GLY A O 1
ATOM 742 N N . ILE A 1 96 ? 11.156 3.725 8.406 1 96.88 96 ILE A N 1
ATOM 743 C CA . ILE A 1 96 ? 11.266 3.092 7.098 1 96.88 96 ILE A CA 1
ATOM 744 C C . ILE A 1 96 ? 11.781 1.664 7.258 1 96.88 96 ILE A C 1
ATOM 746 O O . ILE A 1 96 ? 11.289 0.745 6.594 1 96.88 96 ILE A O 1
ATOM 750 N N . ASP A 1 97 ? 12.727 1.553 8.148 1 95.81 97 ASP A N 1
ATOM 751 C CA . ASP A 1 97 ? 13.234 0.213 8.43 1 95.81 97 ASP A CA 1
ATOM 752 C C . ASP A 1 97 ? 12.133 -0.685 8.984 1 95.81 97 ASP A C 1
ATOM 754 O O . ASP A 1 97 ? 12.086 -1.877 8.68 1 95.81 97 ASP A O 1
ATOM 758 N N . ASP A 1 98 ? 11.281 -0.204 9.82 1 97.19 98 ASP A N 1
ATOM 759 C CA . ASP A 1 98 ? 10.164 -0.965 10.375 1 97.19 98 ASP A CA 1
ATOM 760 C C . ASP A 1 98 ? 9.195 -1.388 9.281 1 97.19 98 ASP A C 1
ATOM 762 O O . ASP A 1 98 ? 8.656 -2.498 9.305 1 97.19 98 ASP A O 1
ATOM 766 N N . VAL A 1 99 ? 8.969 -0.536 8.305 1 97.69 99 VAL A N 1
ATOM 767 C CA . VAL A 1 99 ? 8.125 -0.873 7.16 1 97.69 99 VAL A CA 1
ATOM 768 C C . VAL A 1 99 ? 8.734 -2.049 6.398 1 97.69 99 VAL A C 1
ATOM 770 O O . VAL A 1 99 ? 8.031 -3 6.047 1 97.69 99 VAL A O 1
ATOM 773 N N . SER A 1 100 ? 10.031 -1.969 6.199 1 96.62 100 SER A N 1
ATOM 774 C CA . SER A 1 100 ? 10.734 -3.039 5.5 1 96.62 100 SER A CA 1
ATOM 775 C C . SER A 1 100 ? 10.609 -4.363 6.25 1 96.62 100 SER A C 1
ATOM 777 O O . SER A 1 100 ? 10.328 -5.398 5.645 1 96.62 100 SER A O 1
ATOM 779 N N . LYS A 1 101 ? 10.812 -4.25 7.531 1 97 101 LYS A N 1
ATOM 780 C CA . LYS A 1 101 ? 10.672 -5.441 8.367 1 97 101 LYS A CA 1
ATOM 781 C C . LYS A 1 101 ? 9.25 -5.98 8.32 1 97 101 LYS A C 1
ATOM 783 O O . LYS A 1 101 ? 9.039 -7.195 8.289 1 97 101 LYS A O 1
ATOM 788 N N . TRP A 1 102 ? 8.289 -5.102 8.359 1 97.62 102 TRP A N 1
ATOM 789 C CA . TRP A 1 102 ? 6.891 -5.508 8.25 1 97.62 102 TRP A CA 1
ATOM 790 C C . TRP A 1 102 ? 6.641 -6.242 6.938 1 97.62 102 TRP A C 1
ATOM 792 O O . TRP A 1 102 ? 5.996 -7.293 6.918 1 97.62 102 TRP A O 1
ATOM 802 N N . LEU A 1 103 ? 7.176 -5.777 5.816 1 96.81 103 LEU A N 1
ATOM 803 C CA . LEU A 1 103 ? 7.027 -6.402 4.508 1 96.81 103 LEU A CA 1
ATOM 804 C C . LEU A 1 103 ? 7.621 -7.805 4.504 1 96.81 103 LEU A C 1
ATOM 806 O O . LEU A 1 103 ? 7.117 -8.695 3.816 1 96.81 103 LEU A O 1
ATOM 810 N N . GLN A 1 104 ? 8.586 -7.902 5.277 1 96 104 GLN A N 1
ATOM 811 C CA . GLN A 1 104 ? 9.297 -9.18 5.316 1 96 104 GLN A CA 1
ATOM 812 C C . GLN A 1 104 ? 8.672 -10.117 6.344 1 96 104 GLN A C 1
ATOM 814 O O . GLN A 1 104 ? 9.133 -11.25 6.516 1 96 104 GLN A O 1
ATOM 819 N N . GLY A 1 105 ? 7.664 -9.656 7.023 1 93.94 105 GLY A N 1
ATOM 820 C CA . GLY A 1 105 ? 7.027 -10.469 8.047 1 93.94 105 GLY A CA 1
ATOM 821 C C . GLY A 1 105 ? 7.84 -10.562 9.328 1 93.94 105 GLY A C 1
ATOM 822 O O . GLY A 1 105 ? 7.668 -11.492 10.109 1 93.94 105 GLY A O 1
ATOM 823 N N . GLN A 1 106 ? 8.742 -9.625 9.539 1 89.69 106 GLN A N 1
ATOM 824 C CA . GLN A 1 106 ? 9.656 -9.664 10.68 1 89.69 106 GLN A CA 1
ATOM 825 C C . GLN A 1 106 ? 9.375 -8.508 11.633 1 89.69 106 GLN A C 1
ATOM 827 O O . GLN A 1 106 ? 10.164 -8.242 12.539 1 89.69 106 GLN A O 1
ATOM 832 N N . TYR A 1 107 ? 8.352 -7.797 11.336 1 88.38 107 TYR A N 1
ATOM 833 C CA . TYR A 1 107 ? 8.047 -6.641 12.164 1 88.38 107 TYR A CA 1
ATOM 834 C C . TYR A 1 107 ? 7.371 -7.066 13.461 1 88.38 107 TYR A C 1
ATOM 836 O O . TYR A 1 107 ? 6.367 -7.785 13.445 1 88.38 107 TYR A O 1
ATOM 844 N N . LEU A 1 108 ? 8.016 -6.754 14.539 1 76.38 108 LEU A N 1
ATOM 845 C CA . LEU A 1 108 ? 7.457 -7 15.859 1 76.38 108 LEU A CA 1
ATOM 846 C C . 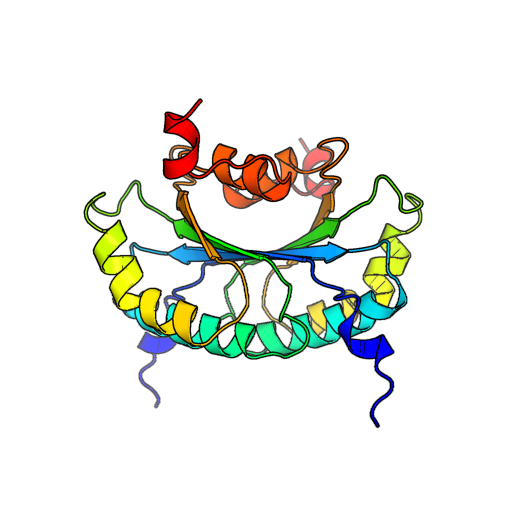LEU A 1 108 ? 6.871 -5.723 16.453 1 76.38 108 LEU A C 1
ATOM 848 O O . LEU A 1 108 ? 7.516 -4.672 16.422 1 76.38 108 LEU A O 1
ATOM 852 N N . ARG A 1 109 ? 5.605 -5.727 16.734 1 71.31 109 ARG A N 1
ATOM 853 C CA . ARG A 1 109 ? 4.969 -4.562 17.344 1 71.31 109 ARG A CA 1
ATOM 854 C C . ARG A 1 109 ? 5.609 -4.223 18.688 1 71.31 109 ARG A C 1
ATOM 856 O O . ARG A 1 109 ? 6.121 -5.109 19.375 1 71.31 109 ARG A O 1
ATOM 863 N N . GLN A 1 110 ? 5.93 -2.895 18.75 1 58.28 110 GLN A N 1
ATOM 864 C CA . GLN A 1 110 ? 6.543 -2.451 19.984 1 58.28 110 GLN A CA 1
ATOM 865 C C . GLN A 1 110 ? 5.977 -3.211 21.188 1 58.28 110 GLN A C 1
ATOM 867 O O . GLN A 1 110 ? 6.699 -3.518 22.141 1 58.28 110 GLN A O 1
ATOM 872 N N . ASP A 1 111 ? 4.77 -3.441 21.141 1 49.88 111 ASP A N 1
ATOM 873 C CA . ASP A 1 111 ? 4.258 -4.141 22.312 1 49.88 111 ASP A CA 1
ATOM 874 C C . ASP A 1 111 ? 4.828 -5.555 22.406 1 49.88 111 ASP A C 1
ATOM 876 O O . ASP A 1 111 ? 4.957 -6.113 23.5 1 49.88 111 ASP A O 1
ATOM 880 N N . GLN A 1 112 ? 5.156 -6.02 21.297 1 51.69 112 GLN A N 1
ATOM 881 C CA . GLN A 1 112 ? 5.719 -7.363 21.328 1 51.69 112 GLN A CA 1
ATOM 882 C C . GLN A 1 112 ? 7.223 -7.324 21.578 1 51.69 112 GLN A C 1
ATOM 884 O O . GLN A 1 112 ? 7.828 -8.344 21.922 1 51.69 112 GLN A O 1
ATOM 889 N N . LYS A 1 113 ? 7.906 -6.328 21.328 1 51.56 113 LYS A N 1
ATOM 890 C CA . LYS A 1 113 ? 9.344 -6.203 21.562 1 51.56 113 LYS A CA 1
ATOM 891 C C . LYS A 1 113 ? 9.664 -6.438 23.047 1 51.56 113 LYS A C 1
ATOM 893 O O . LYS A 1 113 ? 10.727 -6.973 23.375 1 51.56 113 LYS A O 1
ATOM 898 N N . LYS A 1 114 ? 8.883 -5.809 23.953 1 47.69 114 LYS A N 1
ATOM 899 C CA . LYS A 1 114 ? 9.258 -5.867 25.359 1 47.69 114 LYS A CA 1
ATOM 900 C C . LYS A 1 114 ? 9.305 -7.309 25.859 1 47.69 114 LYS A C 1
ATOM 902 O O . LYS A 1 114 ? 9.82 -7.578 26.953 1 47.69 114 LYS A O 1
ATOM 907 N N . MET A 1 115 ? 8.719 -7.984 25.406 1 36.91 115 MET A N 1
ATOM 908 C CA . MET A 1 115 ? 8.727 -9.305 26.031 1 36.91 115 MET A CA 1
ATOM 909 C C . MET A 1 115 ? 9.945 -10.109 25.594 1 36.91 115 MET A C 1
ATOM 911 O O . MET A 1 115 ? 10.195 -11.203 26.109 1 36.91 115 MET A O 1
ATOM 915 N N . LYS A 1 116 ? 10.664 -9.617 24.625 1 33.53 116 LYS A N 1
ATOM 916 C CA . LYS A 1 116 ? 11.859 -10.43 24.453 1 33.53 116 LYS A CA 1
ATOM 917 C C . LYS A 1 116 ? 13.062 -9.789 25.125 1 33.53 116 LYS A C 1
ATOM 919 O O . LYS A 1 116 ? 13.211 -8.562 25.125 1 33.53 116 LYS A O 1
ATOM 924 N N . MET B 1 1 ? -19.75 25.438 -9.188 1 30.86 1 MET B N 1
ATOM 925 C CA . MET B 1 1 ? -18.312 25.25 -9.266 1 30.86 1 MET B CA 1
ATOM 926 C C . MET B 1 1 ? -17.781 24.578 -8.008 1 30.86 1 MET B C 1
ATOM 928 O O . MET B 1 1 ? -17.984 25.062 -6.898 1 30.86 1 MET B O 1
ATOM 932 N N . ALA B 1 2 ? -17.75 23.359 -7.934 1 40.22 2 ALA B N 1
ATOM 933 C CA . ALA B 1 2 ? -17.359 22.641 -6.723 1 40.22 2 ALA B CA 1
ATOM 934 C C . ALA B 1 2 ? -16.094 23.234 -6.117 1 40.22 2 ALA B C 1
ATOM 936 O O . ALA B 1 2 ? -15.227 23.75 -6.836 1 40.22 2 ALA B O 1
ATOM 937 N N . PRO B 1 3 ? -16.109 23.812 -4.965 1 43.47 3 PRO B N 1
ATOM 938 C CA . PRO B 1 3 ? -14.93 24.5 -4.457 1 43.47 3 PRO B CA 1
ATOM 939 C C . PRO B 1 3 ? -13.625 23.812 -4.859 1 43.47 3 PRO B C 1
ATOM 941 O O . PRO B 1 3 ? -13.555 22.578 -4.883 1 43.47 3 PRO B O 1
ATOM 944 N N . ILE B 1 4 ? -12.797 24.297 -5.719 1 42.56 4 ILE B N 1
ATOM 945 C CA . ILE B 1 4 ? -11.461 24.094 -6.281 1 42.56 4 ILE B CA 1
ATOM 946 C C . ILE B 1 4 ? -10.531 23.516 -5.215 1 42.56 4 ILE B C 1
ATOM 948 O O . ILE B 1 4 ? -9.578 22.812 -5.535 1 42.56 4 ILE B O 1
ATOM 952 N N . TRP B 1 5 ? -10.773 23.875 -3.967 1 43.19 5 TRP B N 1
ATOM 953 C CA . TRP B 1 5 ? -9.805 23.594 -2.91 1 43.19 5 TRP B CA 1
ATOM 954 C C . TRP B 1 5 ? -9.664 22.094 -2.697 1 43.19 5 TRP B C 1
ATOM 956 O O . TRP B 1 5 ? -8.758 21.641 -1.984 1 43.19 5 TRP B O 1
ATOM 966 N N . LYS B 1 6 ? -10.688 21.297 -2.953 1 49.28 6 LYS B N 1
ATOM 967 C CA . LYS B 1 6 ? -10.883 19.906 -2.543 1 49.28 6 LYS B CA 1
ATOM 968 C C . LYS B 1 6 ? -9.766 19.016 -3.086 1 49.28 6 LYS B C 1
ATOM 970 O O . LYS B 1 6 ? -9.367 18.047 -2.436 1 49.28 6 LYS B O 1
ATOM 975 N N . ASN B 1 7 ? -9.305 19.359 -4.363 1 51.72 7 ASN B N 1
ATOM 976 C CA . ASN B 1 7 ? -8.469 18.438 -5.117 1 51.72 7 ASN B CA 1
ATOM 977 C C . ASN B 1 7 ? -7 18.547 -4.719 1 51.72 7 ASN B C 1
ATOM 979 O O . ASN B 1 7 ? -6.145 17.859 -5.266 1 51.72 7 ASN B O 1
ATOM 983 N N . TYR B 1 8 ? -6.699 19.625 -3.988 1 55.81 8 TYR B N 1
ATOM 984 C CA . TYR B 1 8 ? -5.289 20 -3.955 1 55.81 8 TYR B CA 1
ATOM 985 C C . TYR B 1 8 ? -4.484 19.016 -3.107 1 55.81 8 TYR B C 1
ATOM 987 O O . TYR B 1 8 ? -3.369 18.641 -3.473 1 55.81 8 TYR B O 1
ATOM 995 N N . TYR B 1 9 ? -5.008 18.828 -1.946 1 60.06 9 TYR B N 1
ATOM 996 C CA . TYR B 1 9 ? -4.133 17.984 -1.132 1 60.06 9 TYR B CA 1
ATOM 997 C C . TYR B 1 9 ? -4.797 16.641 -0.817 1 60.06 9 TYR B C 1
ATOM 999 O O . TYR B 1 9 ? -6 16.594 -0.562 1 60.06 9 TYR B O 1
ATOM 1007 N N . GLN B 1 10 ? -4.137 15.688 -1.346 1 74.12 10 GLN B N 1
ATOM 1008 C CA . GLN B 1 10 ? -4.656 14.359 -1.059 1 74.12 10 GLN B CA 1
ATOM 1009 C C . GLN B 1 10 ? -4.082 13.812 0.246 1 74.12 10 GLN B C 1
ATOM 1011 O O . GLN B 1 10 ? -2.949 14.133 0.614 1 74.12 10 GLN B O 1
ATOM 1016 N N . GLY B 1 11 ? -4.871 13.328 1.077 1 82.81 11 GLY B N 1
ATOM 1017 C CA . GLY B 1 11 ? -4.496 12.734 2.352 1 82.81 11 GLY B CA 1
ATOM 1018 C C . GLY B 1 11 ? -3.578 11.539 2.207 1 82.81 11 GLY B C 1
ATOM 1019 O O . GLY B 1 11 ? -2.779 11.25 3.1 1 82.81 11 GLY B O 1
ATOM 1020 N N . ILE B 1 12 ? -3.629 10.953 0.955 1 90.62 12 ILE B N 1
ATOM 1021 C CA . ILE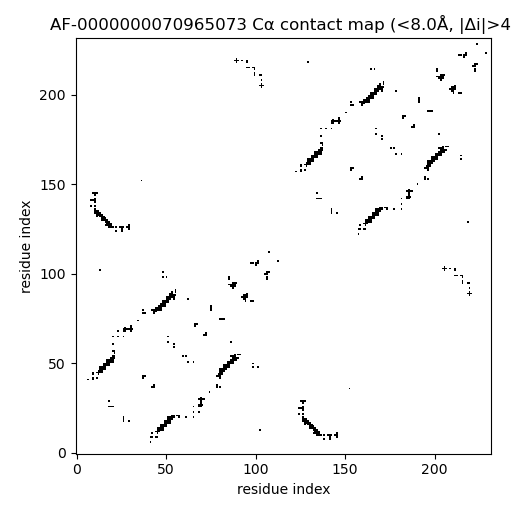 B 1 12 ? -2.822 9.766 0.702 1 90.62 12 ILE B CA 1
ATOM 1022 C C . ILE B 1 12 ? -1.777 10.07 -0.369 1 90.62 12 ILE B C 1
ATOM 1024 O O . ILE B 1 12 ? -2.121 10.469 -1.484 1 90.62 12 ILE B O 1
ATOM 1028 N N . ASN B 1 13 ? -0.508 9.898 -0.057 1 90.19 13 ASN B N 1
ATOM 1029 C CA . ASN B 1 13 ? 0.561 10.234 -0.989 1 90.19 13 ASN B CA 1
ATOM 1030 C C . ASN B 1 13 ? 1.103 9 -1.699 1 90.19 13 ASN B C 1
ATOM 1032 O O . ASN B 1 13 ? 1.456 9.062 -2.879 1 90.19 13 ASN B O 1
ATOM 1036 N N . LYS B 1 14 ? 1.16 7.953 -1 1 97.19 14 LYS B N 1
ATOM 1037 C CA . LYS B 1 14 ? 1.778 6.746 -1.545 1 97.19 14 LYS B CA 1
ATOM 1038 C C . LYS B 1 14 ? 0.997 5.5 -1.145 1 97.19 14 LYS B C 1
ATOM 1040 O O . LYS B 1 14 ? 0.475 5.418 -0.03 1 97.19 14 LYS B O 1
ATOM 1045 N N . ILE B 1 15 ? 0.907 4.539 -2.014 1 98.19 15 ILE B N 1
ATOM 1046 C CA . ILE B 1 15 ? 0.374 3.209 -1.74 1 98.19 15 ILE B CA 1
ATOM 1047 C C . ILE B 1 15 ? 1.33 2.15 -2.281 1 98.19 15 ILE B C 1
ATOM 1049 O O . ILE B 1 15 ? 1.82 2.264 -3.408 1 98.19 15 ILE B O 1
ATOM 1053 N N . VAL B 1 16 ? 1.689 1.234 -1.487 1 98.56 16 VAL B N 1
ATOM 1054 C CA . VAL B 1 16 ? 2.389 0.036 -1.939 1 98.56 16 VAL B CA 1
ATOM 1055 C C . VAL B 1 16 ? 1.401 -1.123 -2.057 1 98.56 16 VAL B C 1
ATOM 1057 O O . VAL B 1 16 ? 0.722 -1.47 -1.088 1 98.56 16 VAL B O 1
ATOM 1060 N N . TYR B 1 17 ? 1.282 -1.646 -3.164 1 98.38 17 TYR B N 1
ATOM 1061 C CA . TYR B 1 17 ? 0.386 -2.729 -3.549 1 98.38 17 TYR B CA 1
ATOM 1062 C C . TYR B 1 17 ? 1.165 -4.008 -3.826 1 98.38 17 TYR B C 1
ATOM 1064 O O . TYR B 1 17 ? 1.856 -4.113 -4.844 1 98.38 17 TYR B O 1
ATOM 1072 N N . VAL B 1 18 ? 1.081 -4.949 -2.912 1 97.62 18 VAL B N 1
ATOM 1073 C CA . VAL B 1 18 ? 1.913 -6.148 -2.994 1 97.62 18 VAL B CA 1
ATOM 1074 C C . VAL B 1 18 ? 1.104 -7.301 -3.584 1 97.62 18 VAL B C 1
ATOM 1076 O O . VAL B 1 18 ? 0.158 -7.785 -2.959 1 97.62 18 VAL B O 1
ATOM 1079 N N . VAL B 1 19 ? 1.513 -7.77 -4.703 1 96 19 VAL B N 1
ATOM 1080 C CA . VAL B 1 19 ? 0.81 -8.828 -5.418 1 96 19 VAL B CA 1
ATOM 1081 C C . VAL B 1 19 ? 1.585 -10.141 -5.297 1 96 19 VAL B C 1
ATOM 1083 O O . VAL B 1 19 ? 2.785 -10.188 -5.574 1 96 19 VAL B O 1
ATOM 1086 N N . ASP B 1 20 ? 0.9 -11.18 -4.934 1 92.44 20 ASP B N 1
ATOM 1087 C CA . ASP B 1 20 ? 1.467 -12.523 -4.91 1 92.44 20 ASP B CA 1
ATOM 1088 C C . ASP B 1 20 ? 1.561 -13.109 -6.32 1 92.44 20 ASP B C 1
ATOM 1090 O O . ASP B 1 20 ? 0.54 -13.391 -6.949 1 92.44 20 ASP B O 1
ATOM 1094 N N . THR B 1 21 ? 2.754 -13.297 -6.832 1 92.44 21 THR B N 1
ATOM 1095 C CA . THR B 1 21 ? 2.924 -13.727 -8.219 1 92.44 21 THR B CA 1
ATOM 1096 C C . THR B 1 21 ? 2.918 -15.25 -8.32 1 92.44 21 THR B C 1
ATOM 1098 O O . THR B 1 21 ? 2.969 -15.797 -9.422 1 92.44 21 THR B O 1
ATOM 1101 N N . SER B 1 22 ? 2.873 -15.914 -7.23 1 87.06 22 SER B N 1
ATOM 1102 C CA . SER B 1 22 ? 2.863 -17.375 -7.254 1 87.06 22 SER B CA 1
ATOM 1103 C C . SER B 1 22 ? 1.461 -17.906 -7.523 1 87.06 22 SER B C 1
ATOM 1105 O O . SER B 1 22 ? 1.293 -19.094 -7.844 1 87.06 22 SER B O 1
ATOM 1107 N N . ASN B 1 23 ? 0.484 -17.109 -7.453 1 84.44 23 ASN B N 1
ATOM 1108 C CA . ASN B 1 23 ? -0.907 -17.484 -7.68 1 84.44 23 ASN B CA 1
ATOM 1109 C C . ASN B 1 23 ? -1.483 -16.797 -8.914 1 84.44 23 ASN B C 1
ATOM 1111 O O . ASN B 1 23 ? -2.221 -15.812 -8.789 1 84.44 23 ASN B O 1
ATOM 1115 N N . LEU B 1 24 ? -1.257 -17.312 -10.055 1 81.44 24 LEU B N 1
ATOM 1116 C CA . LEU B 1 24 ? -1.575 -16.719 -11.344 1 81.44 24 LEU B CA 1
ATOM 1117 C C . LEU B 1 24 ? -3.076 -16.484 -11.484 1 81.44 24 LEU B C 1
ATOM 1119 O O . LEU B 1 24 ? -3.506 -15.492 -12.078 1 81.44 24 LEU B O 1
ATOM 1123 N N . CYS B 1 25 ? -3.838 -17.312 -10.836 1 83.19 25 CYS B N 1
ATOM 1124 C CA . CYS B 1 25 ? -5.285 -17.266 -11 1 83.19 25 CYS B CA 1
ATOM 1125 C C . CYS B 1 25 ? -5.871 -16.031 -10.32 1 83.19 25 CYS B C 1
ATOM 1127 O O . CYS B 1 25 ? -6.992 -15.625 -10.633 1 83.19 25 CYS B O 1
ATOM 1129 N N . GLN B 1 26 ? -5.113 -15.453 -9.469 1 90.12 26 GLN B N 1
ATOM 1130 C CA . GLN B 1 26 ? -5.645 -14.336 -8.695 1 90.12 26 GLN B CA 1
ATOM 1131 C C . GLN B 1 26 ? -5.031 -13.016 -9.141 1 90.12 26 GLN B C 1
ATOM 1133 O O . GLN B 1 26 ? -5.52 -11.945 -8.781 1 90.12 26 GLN B O 1
ATOM 1138 N N . ILE B 1 27 ? -4.004 -13.047 -10.023 1 92.5 27 ILE B N 1
ATOM 1139 C CA . ILE B 1 27 ? -3.279 -11.852 -10.43 1 92.5 27 ILE B CA 1
ATOM 1140 C C . ILE B 1 27 ? -4.199 -10.945 -11.242 1 92.5 27 ILE B C 1
ATOM 1142 O O . ILE B 1 27 ? -4.211 -9.727 -11.055 1 92.5 27 ILE B O 1
ATOM 1146 N N . ALA B 1 28 ? -4.961 -11.547 -12.133 1 92.88 28 ALA B N 1
ATOM 1147 C CA . ALA B 1 28 ? -5.895 -10.766 -12.938 1 92.88 28 ALA B CA 1
ATOM 1148 C C . ALA B 1 28 ? -6.891 -10.023 -12.055 1 92.88 28 ALA B C 1
ATOM 1150 O O . ALA B 1 28 ? -7.176 -8.844 -12.281 1 92.88 28 ALA B O 1
ATOM 1151 N N . ALA B 1 29 ? -7.395 -10.719 -11.07 1 91.81 29 ALA B N 1
ATOM 1152 C CA . ALA B 1 29 ? -8.328 -10.102 -10.125 1 91.81 29 ALA B CA 1
ATOM 1153 C C . ALA B 1 29 ? -7.66 -8.953 -9.375 1 91.81 29 ALA B C 1
ATOM 1155 O O . ALA B 1 29 ? -8.289 -7.918 -9.125 1 91.81 29 ALA B O 1
ATOM 1156 N N . ALA B 1 30 ? -6.449 -9.148 -9.008 1 94.38 30 ALA B N 1
ATOM 1157 C CA . ALA B 1 30 ? -5.684 -8.094 -8.344 1 94.38 30 ALA B CA 1
ATOM 1158 C C . ALA B 1 30 ? -5.578 -6.855 -9.227 1 94.38 30 ALA B C 1
ATOM 1160 O O . ALA B 1 30 ? -5.609 -5.727 -8.727 1 94.38 30 ALA B O 1
ATOM 1161 N N . GLY B 1 31 ? -5.43 -7.066 -10.469 1 94.81 31 GLY B N 1
ATOM 1162 C CA . GLY B 1 31 ? -5.387 -5.953 -11.406 1 94.81 31 GLY B CA 1
ATOM 1163 C C . GLY B 1 31 ? -6.691 -5.184 -11.477 1 94.81 31 GLY B C 1
ATOM 1164 O O . GLY B 1 31 ? -6.691 -3.949 -11.477 1 94.81 31 GLY B O 1
ATOM 1165 N N . VAL B 1 32 ? -7.766 -5.879 -11.562 1 93.69 32 VAL B N 1
ATOM 1166 C CA . VAL B 1 32 ? -9.086 -5.262 -11.617 1 93.69 32 VAL B CA 1
ATOM 1167 C C . VAL B 1 32 ? -9.32 -4.449 -10.344 1 93.69 32 VAL B C 1
ATOM 1169 O O . VAL B 1 32 ? -9.812 -3.32 -10.406 1 93.69 32 VAL B O 1
ATOM 1172 N N . LEU B 1 33 ? -8.953 -5.035 -9.273 1 94 33 LEU B N 1
ATOM 1173 C CA . LEU B 1 33 ? -9.109 -4.355 -7.992 1 94 33 LEU B CA 1
ATOM 1174 C C . LEU B 1 33 ? -8.258 -3.09 -7.945 1 94 33 LEU B C 1
ATOM 1176 O O . LEU B 1 33 ? -8.734 -2.033 -7.52 1 94 33 LEU B O 1
ATOM 1180 N N . LEU B 1 34 ? -7.035 -3.174 -8.367 1 95.69 34 LEU B N 1
ATOM 1181 C CA . LEU B 1 34 ? -6.16 -2.008 -8.406 1 95.69 34 LEU B CA 1
ATOM 1182 C C . LEU B 1 34 ? -6.793 -0.883 -9.227 1 95.69 34 LEU B C 1
ATOM 1184 O O . LEU B 1 34 ? -6.785 0.275 -8.797 1 95.69 34 LEU B O 1
ATOM 1188 N N . TYR B 1 35 ? -7.312 -1.227 -10.336 1 95.25 35 TYR B N 1
ATOM 1189 C CA . TYR B 1 35 ? -7.988 -0.234 -11.164 1 95.25 35 TYR B CA 1
ATOM 1190 C C . TYR B 1 35 ? -9.125 0.435 -10.398 1 95.25 35 TYR B C 1
ATOM 1192 O O . TYR B 1 35 ? -9.258 1.66 -10.422 1 95.25 35 TYR B O 1
ATOM 1200 N N . SER B 1 36 ? -9.953 -0.403 -9.797 1 94.38 36 SER B N 1
ATOM 1201 C CA . SER B 1 36 ? -11.094 0.13 -9.055 1 94.38 36 SER B CA 1
ATOM 1202 C C . SER B 1 36 ? -10.641 1.087 -7.957 1 94.38 36 SER B C 1
ATOM 1204 O O . SER B 1 36 ? -11.281 2.109 -7.715 1 94.38 36 SER B O 1
ATOM 1206 N N . ILE B 1 37 ? -9.57 0.753 -7.316 1 94.75 37 ILE B N 1
ATOM 1207 C CA . ILE B 1 37 ? -9.023 1.593 -6.254 1 94.75 37 ILE B CA 1
ATOM 1208 C C . ILE B 1 37 ? -8.539 2.914 -6.844 1 94.75 37 ILE B C 1
ATOM 1210 O O . ILE B 1 37 ? -8.883 3.988 -6.352 1 94.75 37 ILE B O 1
ATOM 1214 N N . LEU B 1 38 ? -7.848 2.867 -7.922 1 95.06 38 LEU B N 1
ATOM 1215 C CA . LEU B 1 38 ? -7.188 4.039 -8.484 1 95.06 38 LEU B CA 1
ATOM 1216 C C . LEU B 1 38 ? -8.188 4.93 -9.219 1 95.06 38 LEU B C 1
ATOM 1218 O O . LEU B 1 38 ? -7.887 6.086 -9.523 1 95.06 38 LEU B O 1
ATOM 1222 N N . ALA B 1 39 ? -9.32 4.418 -9.484 1 93.38 39 ALA B N 1
ATOM 1223 C CA . ALA B 1 39 ? -10.383 5.207 -10.109 1 93.38 39 ALA B CA 1
ATOM 1224 C C . ALA B 1 39 ? -10.953 6.23 -9.133 1 93.38 39 ALA B C 1
ATOM 1226 O O . ALA B 1 39 ? -11.672 7.148 -9.539 1 93.38 39 ALA B O 1
ATOM 1227 N N . GLU B 1 40 ? -10.633 6.098 -7.891 1 91.31 40 GLU B N 1
ATOM 1228 C CA . GLU B 1 40 ? -11.078 7.059 -6.883 1 91.31 40 GLU B CA 1
ATOM 1229 C C . GLU B 1 40 ? -10.453 8.43 -7.117 1 91.31 40 GLU B C 1
ATOM 1231 O O . GLU B 1 40 ? -9.227 8.562 -7.152 1 91.31 40 GLU B O 1
ATOM 1236 N N . PRO B 1 41 ? -11.25 9.469 -7.137 1 88.44 41 PRO B N 1
ATOM 1237 C CA . PRO B 1 41 ? -10.742 10.812 -7.438 1 88.44 41 PRO B CA 1
ATOM 1238 C C . PRO B 1 41 ? -9.742 11.312 -6.398 1 88.44 41 PRO B C 1
ATOM 1240 O O . PRO B 1 41 ? -8.82 12.055 -6.734 1 88.44 41 PRO B O 1
ATOM 1243 N N . SER B 1 42 ? -9.914 10.875 -5.207 1 87.44 42 SER B N 1
ATOM 1244 C CA . SER B 1 42 ? -9.055 11.336 -4.121 1 87.44 42 SER B CA 1
ATOM 1245 C C . SER B 1 42 ? -7.648 10.758 -4.242 1 87.44 42 SER B C 1
ATOM 1247 O O . SER B 1 42 ? -6.742 11.164 -3.516 1 87.44 42 SER B O 1
ATOM 1249 N N . LEU B 1 43 ? -7.402 9.859 -5.234 1 92.62 43 LEU B N 1
ATOM 1250 C CA . LEU B 1 43 ? -6.105 9.203 -5.359 1 92.62 43 LEU B CA 1
ATOM 1251 C C . LEU B 1 43 ? -5.391 9.656 -6.633 1 92.62 43 LEU B C 1
ATOM 1253 O O . LEU B 1 43 ? -4.387 9.055 -7.027 1 92.62 43 LEU B O 1
ATOM 1257 N N . LYS B 1 44 ? -5.816 10.664 -7.305 1 91.25 44 LYS B N 1
ATOM 1258 C CA . LYS B 1 44 ? -5.332 11.078 -8.625 1 91.25 44 LYS B CA 1
ATOM 1259 C C . LYS B 1 44 ? -3.842 11.398 -8.586 1 91.25 44 LYS B C 1
ATOM 1261 O O . LYS B 1 44 ? -3.133 11.195 -9.57 1 91.25 44 LYS B O 1
ATOM 1266 N N . ARG B 1 45 ? -3.34 11.859 -7.465 1 91.25 45 ARG B N 1
ATOM 1267 C CA . ARG B 1 45 ? -1.94 12.273 -7.41 1 91.25 45 ARG B CA 1
ATOM 1268 C C . ARG B 1 45 ? -1.123 11.312 -6.551 1 91.25 45 ARG B C 1
ATOM 1270 O O . ARG B 1 45 ? 0.062 11.547 -6.305 1 91.25 45 ARG B O 1
ATOM 1277 N N . THR B 1 46 ? -1.753 10.258 -6.117 1 95.12 46 THR B N 1
ATOM 1278 C CA . THR B 1 46 ? -1.078 9.273 -5.277 1 95.12 46 THR B CA 1
ATOM 1279 C C . THR B 1 46 ? -0.083 8.453 -6.098 1 95.12 46 THR B C 1
ATOM 1281 O O . THR B 1 46 ? -0.383 8.047 -7.223 1 95.12 46 THR B O 1
ATOM 1284 N N . LYS B 1 47 ? 1.102 8.305 -5.602 1 96.69 47 LYS B N 1
ATOM 1285 C CA . LYS B 1 47 ? 2.088 7.434 -6.238 1 96.69 47 LYS B CA 1
ATOM 1286 C C . LYS B 1 47 ? 1.876 5.977 -5.832 1 96.69 47 LYS B C 1
ATOM 1288 O O . LYS B 1 47 ? 1.676 5.676 -4.656 1 96.69 47 LYS B O 1
ATOM 1293 N N . ILE B 1 48 ? 1.991 5.074 -6.809 1 97.94 48 ILE B N 1
ATOM 1294 C CA . ILE B 1 48 ? 1.71 3.664 -6.562 1 97.94 48 ILE B CA 1
ATOM 1295 C C . ILE B 1 48 ? 2.975 2.84 -6.785 1 97.94 48 ILE B C 1
ATOM 1297 O O . ILE B 1 48 ? 3.66 3.002 -7.801 1 97.94 48 ILE B O 1
ATOM 1301 N N . LEU B 1 49 ? 3.316 2.127 -5.855 1 98.31 49 LEU B N 1
ATOM 1302 C CA . LEU B 1 49 ? 4.32 1.086 -6.047 1 98.31 49 LEU B CA 1
ATOM 1303 C C . LEU B 1 49 ? 3.666 -0.286 -6.16 1 98.31 49 LEU B C 1
ATOM 1305 O O . LEU B 1 49 ? 3 -0.74 -5.223 1 98.31 49 LEU B O 1
ATOM 1309 N N . LEU B 1 50 ? 3.809 -0.877 -7.27 1 98.06 50 LEU B N 1
ATOM 1310 C CA . LEU B 1 50 ? 3.41 -2.264 -7.488 1 98.06 50 LEU B CA 1
ATOM 1311 C C . LEU B 1 50 ? 4.559 -3.215 -7.164 1 98.06 50 LEU B C 1
ATOM 1313 O O . LEU B 1 50 ? 5.516 -3.322 -7.934 1 98.06 50 LEU B O 1
ATOM 1317 N N . ALA B 1 51 ? 4.465 -3.85 -6.051 1 97.38 51 ALA B N 1
ATOM 1318 C CA . ALA B 1 51 ? 5.48 -4.816 -5.648 1 97.38 51 ALA B CA 1
ATOM 1319 C C . ALA B 1 51 ? 5.094 -6.23 -6.07 1 97.38 51 ALA B C 1
ATOM 1321 O O . ALA B 1 51 ? 4.121 -6.793 -5.559 1 97.38 51 ALA B O 1
ATOM 1322 N N . LEU B 1 52 ? 5.777 -6.75 -7.066 1 96.38 52 LEU B N 1
ATOM 1323 C CA . LEU B 1 52 ? 5.605 -8.156 -7.41 1 96.38 52 LEU B CA 1
ATOM 1324 C C . LEU B 1 52 ? 6.316 -9.055 -6.398 1 96.38 52 LEU B C 1
ATOM 1326 O O . LEU B 1 52 ? 7.547 -9.055 -6.324 1 96.38 52 LEU B O 1
ATOM 1330 N N . SER B 1 53 ? 5.523 -9.844 -5.668 1 94.25 53 SER B N 1
ATOM 1331 C CA . SER B 1 53 ? 6.062 -10.547 -4.508 1 94.25 53 SER B CA 1
ATOM 1332 C C . SER B 1 53 ? 6.262 -12.031 -4.809 1 94.25 53 SER B C 1
ATOM 1334 O O . SER B 1 53 ? 5.672 -12.562 -5.75 1 94.25 53 SER B O 1
ATOM 1336 N N . LYS B 1 54 ? 7.141 -12.742 -4.012 1 94.25 54 LYS B N 1
ATOM 1337 C CA . LYS B 1 54 ? 7.508 -14.148 -4.094 1 94.25 54 LYS B CA 1
ATOM 1338 C C . LYS B 1 54 ? 8.289 -14.445 -5.371 1 94.25 54 LYS B C 1
ATOM 1340 O O . LYS B 1 54 ? 8.117 -15.508 -5.977 1 94.25 54 LYS B O 1
ATOM 1345 N N . MET B 1 55 ? 9.047 -13.477 -5.746 1 91.06 55 MET B N 1
ATOM 1346 C CA . MET B 1 55 ? 9.797 -13.633 -6.988 1 91.06 55 MET B CA 1
ATOM 1347 C C . MET B 1 55 ? 10.922 -14.648 -6.816 1 91.06 55 MET B C 1
ATOM 1349 O O . MET B 1 55 ? 11.547 -15.055 -7.797 1 91.06 55 MET B O 1
ATOM 1353 N N . ASP B 1 56 ? 11.078 -15.148 -5.57 1 90.12 56 ASP B N 1
ATOM 1354 C CA . ASP B 1 56 ? 12.016 -16.234 -5.32 1 90.12 56 ASP B CA 1
ATOM 1355 C C . ASP B 1 56 ? 11.438 -17.578 -5.785 1 90.12 56 ASP B C 1
ATOM 1357 O O . ASP B 1 56 ? 12.188 -18.516 -6.059 1 90.12 56 ASP B O 1
ATOM 1361 N N . VAL B 1 57 ? 10.172 -17.75 -5.668 1 85.5 57 VAL B N 1
ATOM 1362 C CA . VAL B 1 57 ? 9.508 -19 -6.02 1 85.5 57 VAL B CA 1
ATOM 1363 C C . VAL B 1 57 ? 9.031 -18.938 -7.469 1 85.5 57 VAL B C 1
ATOM 1365 O O . VAL B 1 57 ? 9 -19.953 -8.156 1 85.5 57 VAL B O 1
ATOM 1368 N N . SER B 1 58 ? 8.656 -17.734 -7.863 1 78.94 58 SER B N 1
ATOM 1369 C CA . SER B 1 58 ? 8.188 -17.547 -9.234 1 78.94 58 SER B CA 1
ATOM 1370 C C . SER B 1 58 ? 9.352 -17.594 -10.227 1 78.94 58 SER B C 1
ATOM 1372 O O . SER B 1 58 ? 10.484 -17.266 -9.867 1 78.94 58 SER B O 1
ATOM 1374 N N . TYR B 1 59 ? 9.203 -18.203 -11.281 1 69.88 59 TYR B N 1
ATOM 1375 C CA . TYR B 1 59 ? 10.242 -18.141 -12.297 1 69.88 59 TYR B CA 1
ATOM 1376 C C . TYR B 1 59 ? 10.484 -16.703 -12.75 1 69.88 59 TYR B C 1
ATOM 1378 O O . TYR B 1 59 ? 9.555 -15.898 -12.773 1 69.88 59 TYR B O 1
ATOM 1386 N N . ARG B 1 60 ? 11.766 -16.094 -12.602 1 61.41 60 ARG B N 1
ATOM 1387 C CA . ARG B 1 60 ? 12.141 -14.727 -12.984 1 61.41 60 ARG B CA 1
ATOM 1388 C C . ARG B 1 60 ? 11.414 -14.297 -14.25 1 61.41 60 ARG B C 1
ATOM 1390 O O . ARG B 1 60 ? 10.984 -13.156 -14.367 1 61.41 60 ARG B O 1
ATOM 1397 N N . GLN B 1 61 ? 11.047 -15.328 -15.031 1 68.94 61 GLN B N 1
ATOM 1398 C CA . GLN B 1 61 ? 10.391 -15.008 -16.297 1 68.94 61 GLN B CA 1
ATOM 1399 C C . GLN B 1 61 ? 8.922 -14.656 -16.078 1 68.94 61 GLN B C 1
ATOM 1401 O O . GLN B 1 61 ? 8.234 -14.242 -17.016 1 68.94 61 GLN B O 1
ATOM 1406 N N . MET B 1 62 ? 8.656 -14.492 -14.773 1 86.25 62 MET B N 1
ATOM 1407 C CA . MET B 1 62 ? 7.227 -14.336 -14.516 1 86.25 62 MET B CA 1
ATOM 1408 C C . MET B 1 62 ? 6.852 -12.859 -14.422 1 86.25 62 MET B C 1
ATOM 1410 O O . MET B 1 62 ? 5.672 -12.516 -14.461 1 86.25 62 MET B O 1
ATOM 1414 N N . ARG B 1 63 ? 7.844 -11.969 -14.398 1 90.44 63 ARG B N 1
ATOM 1415 C CA . ARG B 1 63 ? 7.551 -10.547 -14.273 1 90.44 63 ARG B CA 1
ATOM 1416 C C . ARG B 1 63 ? 6.637 -10.07 -15.398 1 90.44 63 ARG B C 1
ATOM 1418 O O . ARG B 1 63 ? 5.574 -9.508 -15.148 1 90.44 63 ARG B O 1
ATOM 1425 N N . ASN B 1 64 ? 7.082 -10.391 -16.641 1 92.31 64 ASN B N 1
ATOM 1426 C CA . ASN B 1 64 ? 6.309 -9.93 -17.797 1 92.31 64 ASN B CA 1
ATOM 1427 C C . ASN B 1 64 ? 4.906 -10.539 -17.797 1 92.31 64 ASN B C 1
ATOM 1429 O O . ASN B 1 64 ? 3.932 -9.852 -18.109 1 92.31 64 ASN B O 1
ATOM 1433 N N . GLU B 1 65 ? 4.828 -11.781 -17.484 1 92.5 65 GLU B N 1
ATOM 1434 C CA . GLU B 1 65 ? 3.537 -12.461 -17.438 1 92.5 65 GLU B CA 1
ATOM 1435 C C . GLU B 1 65 ? 2.639 -11.844 -16.359 1 92.5 65 GLU B C 1
ATOM 1437 O O . GLU B 1 65 ? 1.452 -11.609 -16.594 1 92.5 65 GLU B O 1
ATOM 1442 N N . ALA B 1 66 ? 3.195 -11.578 -15.242 1 94.06 66 ALA B N 1
ATOM 1443 C CA . ALA B 1 66 ? 2.434 -10.961 -14.156 1 94.06 66 ALA B CA 1
ATOM 1444 C C . ALA B 1 66 ? 1.906 -9.586 -14.562 1 94.06 66 ALA B C 1
ATOM 1446 O O . ALA B 1 66 ? 0.737 -9.273 -14.336 1 94.06 66 ALA B O 1
ATOM 1447 N N . LEU B 1 67 ? 2.758 -8.781 -15.203 1 95.44 67 LEU B N 1
ATOM 1448 C CA . LEU B 1 67 ? 2.367 -7.441 -15.625 1 95.44 67 LEU B CA 1
ATOM 1449 C C . LEU B 1 67 ? 1.263 -7.504 -16.672 1 95.44 67 LEU B C 1
ATOM 1451 O O . LEU B 1 67 ? 0.358 -6.668 -16.688 1 95.44 67 LEU B O 1
ATOM 1455 N N . LEU B 1 68 ? 1.341 -8.516 -17.531 1 94.94 68 LEU B N 1
ATOM 1456 C CA . LEU B 1 68 ? 0.305 -8.719 -18.547 1 94.94 68 LEU B CA 1
ATOM 1457 C C . LEU B 1 68 ? -1.022 -9.094 -17.891 1 94.94 68 LEU B C 1
ATOM 1459 O O . LEU B 1 68 ? -2.066 -8.539 -18.234 1 94.94 68 LEU B O 1
ATOM 1463 N N . MET B 1 69 ? -0.91 -9.977 -16.969 1 94.06 69 MET B N 1
ATOM 1464 C CA . MET B 1 69 ? -2.119 -10.438 -16.297 1 94.06 69 MET B CA 1
ATOM 1465 C C . MET B 1 69 ? -2.746 -9.305 -15.477 1 94.06 69 MET B C 1
ATOM 1467 O O . MET B 1 69 ? -3.969 -9.242 -15.344 1 94.06 69 MET B O 1
ATOM 1471 N N . LEU B 1 70 ? -1.938 -8.398 -15.016 1 95.5 70 LEU B N 1
ATOM 1472 C CA . LEU B 1 70 ? -2.424 -7.234 -14.289 1 95.5 70 LEU B CA 1
ATOM 1473 C C . LEU B 1 70 ? -2.979 -6.188 -15.25 1 95.5 70 LEU B C 1
ATOM 1475 O O . LEU B 1 70 ? -3.617 -5.223 -14.82 1 95.5 70 LEU B O 1
ATOM 1479 N N . GLN B 1 71 ? -2.713 -6.348 -16.5 1 96.31 71 GLN B N 1
ATOM 1480 C CA . GLN B 1 71 ? -3.078 -5.383 -17.531 1 96.31 71 GLN B CA 1
ATOM 1481 C C . GLN B 1 71 ? -2.508 -4 -17.219 1 96.31 71 GLN B C 1
ATOM 1483 O O . GLN B 1 71 ? -3.215 -2.996 -17.312 1 96.31 71 GLN B O 1
ATOM 1488 N N . LEU B 1 72 ? -1.188 -4.059 -16.828 1 96.31 72 LEU B N 1
ATOM 1489 C CA . LEU B 1 72 ? -0.563 -2.832 -16.344 1 96.31 72 LEU B CA 1
ATOM 1490 C C . LEU B 1 72 ? -0.511 -1.776 -17.453 1 96.31 72 LEU B C 1
ATOM 1492 O O . LEU B 1 72 ? -0.745 -0.593 -17.188 1 96.31 72 LEU B O 1
ATOM 1496 N N . SER B 1 73 ? -0.187 -2.129 -18.641 1 95.94 73 SER B N 1
ATOM 1497 C CA . SER B 1 73 ? -0.115 -1.177 -19.734 1 95.94 73 SER B CA 1
ATOM 1498 C C . SER B 1 73 ? -1.447 -0.463 -19.938 1 95.94 73 SER B C 1
ATOM 1500 O O . SER B 1 73 ? -1.485 0.759 -20.094 1 95.94 73 SER B O 1
ATOM 1502 N N . ARG B 1 74 ? -2.494 -1.194 -19.953 1 95.69 74 ARG B N 1
ATOM 1503 C CA . ARG B 1 74 ? -3.832 -0.626 -20.094 1 95.69 74 ARG B CA 1
ATOM 1504 C C . ARG B 1 74 ? -4.172 0.27 -18.906 1 95.69 74 ARG B C 1
ATOM 1506 O O . ARG B 1 74 ? -4.73 1.354 -19.078 1 95.69 74 ARG B O 1
ATOM 1513 N N . LEU B 1 75 ? -3.828 -0.227 -17.75 1 95.62 75 LEU B N 1
ATOM 1514 C CA . LEU B 1 75 ? -4.059 0.536 -16.531 1 95.62 75 LEU B CA 1
ATOM 1515 C C . LEU B 1 75 ? -3.367 1.894 -16.594 1 95.62 75 LEU B C 1
ATOM 1517 O O . LEU B 1 75 ? -3.979 2.922 -16.297 1 95.62 75 LEU B O 1
ATOM 1521 N N . LYS B 1 76 ? -2.152 1.916 -17.062 1 95 76 LYS B N 1
ATOM 1522 C CA . LYS B 1 76 ? -1.358 3.141 -17.125 1 95 76 LYS B CA 1
ATOM 1523 C C . LYS B 1 76 ? -1.953 4.129 -18.125 1 95 76 LYS B C 1
ATOM 1525 O O . LYS B 1 76 ? -1.777 5.344 -17.984 1 95 76 LYS B O 1
ATOM 1530 N N . GLU B 1 77 ? -2.668 3.693 -19.078 1 95.19 77 GLU B N 1
ATOM 1531 C CA . GLU B 1 77 ? -3.309 4.551 -20.078 1 95.19 77 GLU B CA 1
ATOM 1532 C C . GLU B 1 77 ? -4.559 5.215 -19.516 1 95.19 77 GLU B C 1
ATOM 1534 O O . GLU B 1 77 ? -4.988 6.262 -20 1 95.19 77 GLU B O 1
ATOM 1539 N N . GLU B 1 78 ? -5.098 4.637 -18.547 1 94.38 78 GLU B N 1
ATOM 1540 C CA . GLU B 1 78 ? -6.41 5.07 -18.062 1 94.38 78 GLU B CA 1
ATOM 1541 C C . GLU B 1 78 ? -6.293 5.879 -16.781 1 94.38 78 GLU B C 1
ATOM 1543 O O . GLU B 1 78 ? -7.25 6.543 -16.375 1 94.38 78 GLU B O 1
ATOM 1548 N N . ILE B 1 79 ? -5.195 5.816 -16.141 1 94 79 ILE B N 1
ATOM 1549 C CA . ILE B 1 79 ? -5.078 6.484 -14.852 1 94 79 ILE B CA 1
ATOM 1550 C C . ILE B 1 79 ? -4.027 7.59 -14.938 1 94 79 ILE B C 1
ATOM 1552 O O . ILE B 1 79 ? -3.242 7.637 -15.883 1 94 79 ILE B O 1
ATOM 1556 N N . SER B 1 80 ? -4.012 8.484 -13.938 1 93.31 80 SER B N 1
ATOM 1557 C CA . SER B 1 80 ? -3.084 9.609 -13.898 1 93.31 80 SER B CA 1
ATOM 1558 C C . SER B 1 80 ? -1.935 9.352 -12.93 1 93.31 80 SER B C 1
ATOM 1560 O O . SER B 1 80 ? -0.906 10.023 -12.984 1 93.31 80 SER B O 1
ATOM 1562 N N . GLN B 1 81 ? -2.141 8.312 -12.133 1 94.94 81 GLN B N 1
ATOM 1563 C CA . GLN B 1 81 ? -1.155 8.023 -11.102 1 94.94 81 GLN B CA 1
ATOM 1564 C C . GLN B 1 81 ? 0.127 7.457 -11.703 1 94.94 81 GLN B C 1
ATOM 1566 O O . GLN B 1 81 ? 0.09 6.797 -12.742 1 94.94 81 GLN B O 1
ATOM 1571 N N . GLU B 1 82 ? 1.235 7.816 -11.078 1 95.56 82 GLU B N 1
ATOM 1572 C CA . GLU B 1 82 ? 2.498 7.16 -11.398 1 95.56 82 GLU B CA 1
ATOM 1573 C C . GLU B 1 82 ? 2.586 5.781 -10.75 1 95.56 82 GLU B C 1
ATOM 1575 O O . GLU B 1 82 ? 2.367 5.641 -9.547 1 95.56 82 GLU B O 1
ATOM 1580 N N . ILE B 1 83 ? 2.967 4.734 -11.562 1 97.31 83 ILE B N 1
ATOM 1581 C CA . ILE B 1 83 ? 3.129 3.379 -11.047 1 97.31 83 ILE B CA 1
ATOM 1582 C C . ILE B 1 83 ? 4.582 2.938 -11.203 1 97.31 83 ILE B C 1
ATOM 1584 O O . ILE B 1 83 ? 5.133 2.982 -12.312 1 97.31 83 ILE B O 1
ATOM 1588 N N . THR B 1 84 ? 5.227 2.639 -10.18 1 97.44 84 THR B N 1
ATOM 1589 C CA . THR B 1 84 ? 6.547 2.016 -10.164 1 97.44 84 THR B CA 1
ATOM 1590 C C . THR B 1 84 ? 6.438 0.524 -9.859 1 97.44 84 THR B C 1
ATOM 1592 O O . THR B 1 84 ? 5.66 0.116 -8.992 1 97.44 84 THR B O 1
ATOM 1595 N N . VAL B 1 85 ? 7.23 -0.3 -10.57 1 97.25 85 VAL B N 1
ATOM 1596 C CA . VAL B 1 85 ? 7.199 -1.744 -10.367 1 97.25 85 VAL B CA 1
ATOM 1597 C C . VAL B 1 85 ? 8.523 -2.211 -9.766 1 97.25 85 VAL B C 1
ATOM 1599 O O . VAL B 1 85 ? 9.594 -1.878 -10.273 1 97.25 85 VAL B O 1
ATOM 1602 N N . ILE B 1 86 ? 8.445 -2.957 -8.727 1 96.44 86 ILE B N 1
ATOM 1603 C CA . ILE B 1 86 ? 9.633 -3.533 -8.102 1 96.44 86 ILE B CA 1
ATOM 1604 C C . ILE B 1 86 ? 9.391 -5.012 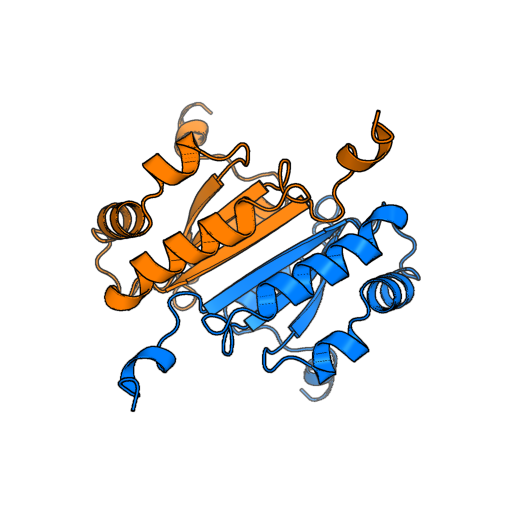-7.801 1 96.44 86 ILE B C 1
ATOM 1606 O O . ILE B 1 86 ? 8.344 -5.379 -7.27 1 96.44 86 ILE B O 1
ATOM 1610 N N . GLU B 1 87 ? 10.266 -5.832 -8.234 1 95.75 87 GLU B N 1
ATOM 1611 C CA . GLU B 1 87 ? 10.227 -7.246 -7.867 1 95.75 87 GLU B CA 1
ATOM 1612 C C . GLU B 1 87 ? 10.773 -7.465 -6.461 1 95.75 87 GLU B C 1
ATOM 1614 O O . GLU B 1 87 ? 11.836 -6.934 -6.105 1 95.75 87 GLU B O 1
ATOM 1619 N N . THR B 1 88 ? 9.992 -8.273 -5.688 1 95.56 88 THR B N 1
ATOM 1620 C CA . THR B 1 88 ? 10.414 -8.445 -4.301 1 95.56 88 THR B CA 1
ATOM 1621 C C . THR B 1 88 ? 10.312 -9.906 -3.877 1 95.56 88 THR B C 1
ATOM 1623 O O . THR B 1 88 ? 9.578 -10.688 -4.492 1 95.56 88 THR B O 1
ATOM 1626 N N . SER B 1 89 ? 11.086 -10.219 -2.854 1 95.69 89 SER B N 1
ATOM 1627 C CA . SER B 1 89 ? 11.023 -11.484 -2.127 1 95.69 89 SER B CA 1
ATOM 1628 C C . SER B 1 89 ? 11.273 -11.281 -0.636 1 95.69 89 SER B C 1
ATOM 1630 O O . SER B 1 89 ? 12.367 -10.875 -0.231 1 95.69 89 SER B O 1
ATOM 1632 N N . ALA B 1 90 ? 10.281 -11.523 0.103 1 94.12 90 ALA B N 1
ATOM 1633 C CA . ALA B 1 90 ? 10.438 -11.438 1.553 1 94.12 90 ALA B CA 1
ATOM 1634 C C . ALA B 1 90 ? 11.438 -12.477 2.061 1 94.12 90 ALA B C 1
ATOM 1636 O O . ALA B 1 90 ? 12.156 -12.227 3.033 1 94.12 90 ALA B O 1
ATOM 1637 N N . MET B 1 91 ? 11.422 -13.594 1.416 1 93.06 91 MET B N 1
ATOM 1638 C CA . MET B 1 91 ? 12.273 -14.703 1.823 1 93.06 91 MET B CA 1
ATOM 1639 C C . MET B 1 91 ? 13.742 -14.352 1.659 1 93.06 91 MET B C 1
ATOM 1641 O O . MET B 1 91 ? 14.547 -14.594 2.562 1 93.06 91 MET B O 1
ATOM 1645 N N . THR B 1 92 ? 14.156 -13.742 0.546 1 94 92 THR B N 1
ATOM 1646 C CA . THR B 1 92 ? 15.547 -13.445 0.242 1 94 92 THR B CA 1
ATOM 1647 C C . THR B 1 92 ? 15.891 -12.008 0.598 1 94 92 THR B C 1
ATOM 1649 O O . THR B 1 92 ? 17.062 -11.641 0.689 1 94 92 THR B O 1
ATOM 1652 N N . GLY B 1 93 ? 14.875 -11.172 0.728 1 94.38 93 GLY B N 1
ATOM 1653 C CA . GLY B 1 93 ? 15.086 -9.75 0.956 1 94.38 93 GLY B CA 1
ATOM 1654 C C . GLY B 1 93 ? 15.266 -8.961 -0.327 1 94.38 93 GLY B C 1
ATOM 1655 O O . GLY B 1 93 ? 15.453 -7.742 -0.292 1 94.38 93 GLY B O 1
ATOM 1656 N N . ALA B 1 94 ? 15.188 -9.672 -1.454 1 94.62 94 ALA B N 1
ATOM 1657 C CA . ALA B 1 94 ? 15.375 -9 -2.74 1 94.62 94 ALA B CA 1
ATOM 1658 C C . ALA B 1 94 ? 14.32 -7.918 -2.953 1 94.62 94 ALA B C 1
ATOM 1660 O O . ALA B 1 94 ? 13.141 -8.133 -2.674 1 94.62 94 ALA B O 1
ATOM 1661 N N . GLY B 1 95 ? 14.766 -6.715 -3.355 1 96.31 95 GLY B N 1
ATOM 1662 C CA . GLY B 1 95 ? 13.859 -5.648 -3.752 1 96.31 95 GLY B CA 1
ATOM 1663 C C . GLY B 1 95 ? 13.336 -4.848 -2.576 1 96.31 95 GLY B C 1
ATOM 1664 O O . GLY B 1 95 ? 12.781 -3.762 -2.76 1 96.31 95 GLY B O 1
ATOM 1665 N N . ILE B 1 96 ? 13.461 -5.332 -1.327 1 96.81 96 ILE B N 1
ATOM 1666 C CA . ILE B 1 96 ? 12.914 -4.668 -0.147 1 96.81 96 ILE B CA 1
ATOM 1667 C C . ILE B 1 96 ? 13.609 -3.324 0.057 1 96.81 96 ILE B C 1
ATOM 1669 O O . ILE B 1 96 ? 12.961 -2.326 0.375 1 96.81 96 ILE B O 1
ATOM 1673 N N . ASP B 1 97 ? 14.891 -3.365 -0.158 1 95.81 97 ASP B N 1
ATOM 1674 C CA . ASP B 1 97 ? 15.641 -2.113 -0.064 1 95.81 97 ASP B CA 1
ATOM 1675 C C . ASP B 1 97 ? 15.148 -1.105 -1.103 1 95.81 97 ASP B C 1
ATOM 1677 O O . ASP B 1 97 ? 15.086 0.095 -0.829 1 95.81 97 ASP B O 1
ATOM 1681 N N . ASP B 1 98 ? 14.844 -1.511 -2.291 1 97.19 98 ASP B N 1
ATOM 1682 C CA . ASP B 1 98 ? 14.32 -0.637 -3.338 1 97.19 98 ASP B CA 1
ATOM 1683 C C . ASP B 1 98 ? 12.969 -0.049 -2.939 1 97.19 98 ASP B C 1
ATOM 1685 O O . ASP B 1 98 ? 12.688 1.119 -3.215 1 97.19 98 ASP B O 1
ATOM 1689 N N . VAL B 1 99 ? 12.133 -0.829 -2.277 1 97.69 99 VAL B N 1
ATOM 1690 C CA . VAL B 1 99 ? 10.852 -0.343 -1.772 1 97.69 99 VAL B CA 1
ATOM 1691 C C . VAL B 1 99 ? 11.086 0.774 -0.758 1 97.69 99 VAL B C 1
ATOM 1693 O O . VAL B 1 99 ? 10.438 1.819 -0.815 1 97.69 99 VAL B O 1
ATOM 1696 N N . SER B 1 100 ? 12.039 0.538 0.119 1 96.69 100 SER B N 1
ATOM 1697 C CA . SER B 1 100 ? 12.375 1.535 1.13 1 96.69 100 SER B CA 1
ATOM 1698 C C . SER B 1 100 ? 12.852 2.834 0.489 1 96.69 100 SER B C 1
ATOM 1700 O O . SER B 1 100 ? 12.422 3.92 0.878 1 96.69 100 SER B O 1
ATOM 1702 N N . LYS B 1 101 ? 13.711 2.648 -0.479 1 97 101 LYS B N 1
ATOM 1703 C CA . LYS B 1 101 ? 14.211 3.814 -1.202 1 97 101 LYS B CA 1
ATOM 1704 C C . LYS B 1 101 ? 13.078 4.535 -1.93 1 97 101 LYS B C 1
ATOM 1706 O O . LYS B 1 101 ? 13.047 5.77 -1.971 1 97 101 LYS B O 1
ATOM 1711 N N . TRP B 1 102 ? 12.203 3.781 -2.535 1 97.62 102 TRP B N 1
ATOM 1712 C CA . TRP B 1 102 ? 11.039 4.367 -3.193 1 97.62 102 TRP B CA 1
ATOM 1713 C C . TRP B 1 102 ? 10.203 5.176 -2.207 1 97.62 102 TRP B C 1
ATOM 1715 O O . TRP B 1 102 ? 9.789 6.297 -2.506 1 97.62 102 TRP B O 1
ATOM 1725 N N . LEU B 1 103 ? 9.961 4.684 -0.988 1 96.81 103 LEU B N 1
ATOM 1726 C CA . LEU B 1 103 ? 9.195 5.371 0.049 1 96.81 103 LEU B CA 1
ATOM 1727 C C . LEU B 1 103 ? 9.867 6.684 0.437 1 96.81 103 LEU B C 1
ATOM 1729 O O . LEU B 1 103 ? 9.188 7.66 0.763 1 96.81 103 LEU B O 1
ATOM 1733 N N . GLN B 1 104 ? 11.109 6.641 0.326 1 96 104 GLN B N 1
ATOM 1734 C CA . GLN B 1 104 ? 11.883 7.812 0.73 1 96 104 GLN B CA 1
ATOM 1735 C C . GLN B 1 104 ? 12.055 8.789 -0.433 1 96 104 GLN B C 1
ATOM 1737 O O . GLN B 1 104 ? 12.664 9.844 -0.278 1 96 104 GLN B O 1
ATOM 1742 N N . GLY B 1 105 ? 11.531 8.438 -1.568 1 93.88 105 GLY B N 1
ATOM 1743 C CA . GLY B 1 105 ? 11.664 9.281 -2.742 1 93.88 105 GLY B CA 1
ATOM 1744 C C . GLY B 1 105 ? 13.055 9.219 -3.359 1 93.88 105 GLY B C 1
ATOM 1745 O O . GLY B 1 105 ? 13.461 10.141 -4.07 1 93.88 105 GLY B O 1
ATOM 1746 N N . GLN B 1 106 ? 13.773 8.164 -3.082 1 89.81 106 GLN B N 1
ATOM 1747 C CA . GLN B 1 106 ? 15.156 8.039 -3.529 1 89.81 106 GLN B CA 1
ATOM 1748 C C . GLN B 1 106 ? 15.305 6.898 -4.527 1 89.81 106 GLN B C 1
ATOM 1750 O O . GLN B 1 106 ? 16.422 6.496 -4.852 1 89.81 106 GLN B O 1
ATOM 1755 N N . TYR B 1 107 ? 14.219 6.328 -4.883 1 88.5 107 TYR B N 1
ATOM 1756 C CA . TYR B 1 107 ? 14.266 5.191 -5.793 1 88.5 107 TYR B CA 1
ATOM 1757 C C . TYR B 1 107 ? 14.477 5.652 -7.23 1 88.5 107 TYR B C 1
ATOM 1759 O O . TYR B 1 107 ? 13.727 6.488 -7.738 1 88.5 107 TYR B O 1
ATOM 1767 N N . LEU B 1 108 ? 15.578 5.254 -7.758 1 75.94 108 LEU B N 1
ATOM 1768 C CA . LEU B 1 108 ? 15.867 5.523 -9.156 1 75.94 108 LEU B CA 1
ATOM 1769 C C . LEU B 1 108 ? 15.539 4.316 -10.031 1 75.94 108 LEU B C 1
ATOM 1771 O O . LEU B 1 108 ? 15.914 3.188 -9.703 1 75.94 108 LEU B O 1
ATOM 1775 N N . ARG B 1 109 ? 14.609 4.516 -10.938 1 70.44 109 ARG B N 1
ATOM 1776 C CA . ARG B 1 109 ? 14.242 3.436 -11.844 1 70.44 109 ARG B CA 1
ATOM 1777 C C . ARG B 1 109 ? 15.453 2.951 -12.641 1 70.44 109 ARG B C 1
ATOM 1779 O O . ARG B 1 109 ? 16.375 3.723 -12.906 1 70.44 109 ARG B O 1
ATOM 1786 N N . GLN B 1 110 ? 15.602 1.582 -12.609 1 58.41 110 GLN B N 1
ATOM 1787 C CA . GLN B 1 110 ? 16.719 0.997 -13.336 1 58.41 110 GLN B CA 1
ATOM 1788 C C . GLN B 1 110 ? 17.016 1.788 -14.602 1 58.41 110 GLN B C 1
ATOM 1790 O O . GLN B 1 110 ? 18.188 1.93 -14.992 1 58.41 110 GLN B O 1
ATOM 1795 N N . ASP B 1 111 ? 16.016 2.195 -15.203 1 50.16 111 ASP B N 1
ATOM 1796 C CA . ASP B 1 111 ? 16.344 2.916 -16.438 1 50.16 111 ASP B CA 1
ATOM 1797 C C . ASP B 1 111 ? 17.047 4.23 -16.125 1 50.16 111 ASP B C 1
ATOM 1799 O O . ASP B 1 111 ? 17.828 4.727 -16.953 1 50.16 111 ASP B O 1
ATOM 1803 N N . GLN B 1 112 ? 16.766 4.68 -15 1 50.78 112 GLN B N 1
ATOM 1804 C CA . GLN B 1 112 ? 17.422 5.934 -14.648 1 50.78 112 GLN B CA 1
ATOM 1805 C C . GLN B 1 112 ? 18.797 5.684 -14.039 1 50.78 112 GLN B C 1
ATOM 1807 O O . GLN B 1 112 ? 19.625 6.598 -13.969 1 50.78 112 GLN B O 1
ATOM 1812 N N . LYS B 1 113 ? 19.094 4.598 -13.516 1 50.91 113 LYS B N 1
ATOM 1813 C CA . LYS B 1 113 ? 20.406 4.27 -12.938 1 50.91 113 LYS B CA 1
ATOM 1814 C C . LYS B 1 113 ? 21.516 4.41 -13.977 1 50.91 113 LYS B C 1
ATOM 1816 O O . LYS B 1 113 ? 22.641 4.766 -13.641 1 50.91 113 LYS B O 1
ATOM 1821 N N . LYS B 1 114 ? 21.234 3.85 -15.172 1 47.88 114 LYS B N 1
ATOM 1822 C CA . LYS B 1 114 ? 22.344 3.816 -16.141 1 47.88 114 LYS B CA 1
ATOM 1823 C C . LYS B 1 114 ? 22.828 5.223 -16.469 1 47.88 114 LYS B C 1
ATOM 1825 O O . LYS B 1 114 ? 23.875 5.391 -17.094 1 47.88 114 LYS B O 1
ATOM 1830 N N . MET B 1 115 ? 22.188 5.996 -16.328 1 37.5 115 MET B N 1
ATOM 1831 C CA . MET B 1 115 ? 22.703 7.281 -16.797 1 37.5 115 MET B CA 1
ATOM 1832 C C . MET B 1 115 ? 23.609 7.918 -15.734 1 37.5 115 MET B C 1
ATOM 1834 O O . MET B 1 115 ? 24.25 8.938 -15.992 1 37.5 115 MET B O 1
ATOM 1838 N N . LYS B 1 116 ? 23.625 7.398 -14.516 1 34.12 116 LYS B N 1
ATOM 1839 C CA . LYS B 1 116 ? 24.625 8.055 -13.68 1 34.12 116 LYS B CA 1
ATOM 1840 C C . LYS B 1 116 ? 25.906 7.25 -13.633 1 34.12 116 LYS B C 1
ATOM 1842 O O . LYS B 1 116 ? 25.875 6.016 -13.594 1 34.12 116 LYS B O 1
#

Secondary structure (DSSP, 8-state):
---GGGGT--SEEEEEEEEETT-HHHHHHHHHHHHHHHTSGGGTT-EEEEEEE-TTTS-TTHHHHHHHHTTHHHHHHH--S-EEEEE--TTT-TTHHHHHHHHTT-PPPHHHHTT-/---GGGGT--SEEEEEEEEETT-HHHHHHHHHHHHHHHTSGGGTT-EEEEEEE-TTTS-TTHHHHHHHHTTHHHHHHH--S-EEEEE--TTT-TTHHHHHHHHTT-PPPHHHHTT-

Radius of gyration: 17.51 Å; Cα contacts (8 Å, |Δi|>4): 390; chains: 2; bounding box: 48×48×46 Å

InterPro domains:
  IPR006689 Small GTPase superfamily, ARF/SAR type [PF00025] (3-104)
  IPR027417 P-loop containing nucleoside triphosphate hydrolase [G3DSA:3.40.50.300] (1-115)
  IPR027417 P-loop containing nucleoside triphosphate hydrolase [SSF52540] (3-110)

Organism: NCBI:txid2509291

pLDDT: mean 85.96, std 17.21, range [30.86, 98.56]